Protein AF-A0A976P2F6-F1 (afdb_monomer)

Nearest PDB structures (foldseek):
  6c1r-assembly1_B  TM=1.557E-01  e=3.911E-01  Escherichia coli
  5n2s-assembly1_A  TM=1.633E-01  e=1.293E+00  Escherichia coli

Structure (mmCIF, N/CA/C/O backbone):
data_AF-A0A976P2F6-F1
#
_entry.id   AF-A0A976P2F6-F1
#
loop_
_atom_site.group_PDB
_atom_site.id
_atom_site.type_symbol
_atom_site.label_atom_id
_atom_site.label_alt_id
_atom_site.label_comp_id
_atom_site.label_asym_id
_atom_site.label_entity_id
_atom_site.label_seq_id
_atom_site.pdbx_PDB_ins_code
_atom_site.Cartn_x
_atom_site.Cartn_y
_atom_site.Cartn_z
_atom_site.occupancy
_atom_site.B_iso_or_equiv
_atom_site.auth_seq_id
_atom_site.auth_comp_id
_atom_site.auth_asym_id
_atom_site.auth_atom_id
_atom_site.pdbx_PDB_model_num
ATOM 1 N N . LEU A 1 1 ? 14.872 8.276 -21.678 1.00 39.19 1 LEU A N 1
ATOM 2 C CA . LEU A 1 1 ? 15.877 9.352 -21.477 1.00 39.19 1 LEU A CA 1
ATOM 3 C C . LEU A 1 1 ? 16.745 9.232 -20.203 1.00 39.19 1 LEU A C 1
ATOM 5 O O . LEU A 1 1 ? 17.952 9.362 -20.331 1.00 39.19 1 LEU A O 1
ATOM 9 N N . LEU A 1 2 ? 16.272 8.906 -18.992 1.00 28.28 2 LEU A N 1
ATOM 10 C CA . LEU A 1 2 ? 17.138 9.036 -17.790 1.00 28.28 2 LEU A CA 1
ATOM 11 C C . LEU A 1 2 ? 18.122 7.902 -17.445 1.00 28.28 2 LEU A C 1
ATOM 13 O O . LEU A 1 2 ? 19.095 8.140 -16.738 1.00 28.28 2 LEU A O 1
ATOM 17 N N . SER A 1 3 ? 17.998 6.703 -18.015 1.00 28.36 3 SER A N 1
ATOM 18 C CA . SER A 1 3 ? 19.118 5.738 -17.977 1.00 28.36 3 SER A CA 1
ATOM 19 C C . SER A 1 3 ? 20.253 6.134 -18.943 1.00 28.36 3 SER A C 1
ATOM 21 O O . SER A 1 3 ? 21.326 5.535 -18.915 1.00 28.36 3 SER A O 1
ATOM 23 N N . ALA A 1 4 ? 20.012 7.101 -19.841 1.00 32.19 4 ALA A N 1
ATOM 24 C CA . ALA A 1 4 ? 21.028 7.725 -20.691 1.00 32.19 4 ALA A CA 1
ATOM 25 C C . ALA A 1 4 ? 21.655 8.960 -20.015 1.00 32.19 4 ALA A C 1
ATOM 27 O O . ALA A 1 4 ? 22.854 9.160 -20.151 1.00 32.19 4 ALA A O 1
ATOM 28 N N . VAL A 1 5 ? 20.905 9.701 -19.191 1.00 32.09 5 VAL A N 1
ATOM 29 C CA . VAL A 1 5 ? 21.417 10.858 -18.426 1.00 32.09 5 VAL A CA 1
ATOM 30 C C . VAL A 1 5 ? 22.365 10.442 -17.289 1.00 32.09 5 VAL A C 1
ATOM 32 O O . VAL A 1 5 ? 23.429 11.036 -17.137 1.00 32.09 5 VAL A O 1
ATOM 35 N N . VAL A 1 6 ? 22.061 9.364 -16.552 1.00 32.91 6 VAL A N 1
ATOM 36 C CA . VAL A 1 6 ? 22.918 8.883 -15.441 1.00 32.91 6 VAL A CA 1
ATOM 37 C C . VAL A 1 6 ? 24.286 8.370 -15.922 1.00 32.91 6 VAL A C 1
ATOM 39 O O . VAL A 1 6 ? 25.275 8.480 -15.205 1.00 32.91 6 VAL A O 1
ATOM 42 N N . ALA A 1 7 ? 24.377 7.861 -17.156 1.00 30.44 7 ALA A N 1
ATOM 43 C CA . ALA A 1 7 ? 25.641 7.400 -17.738 1.00 30.44 7 ALA A CA 1
ATOM 44 C C . ALA A 1 7 ? 26.467 8.532 -18.387 1.00 30.44 7 ALA A C 1
ATOM 46 O O . ALA A 1 7 ? 27.678 8.390 -18.531 1.00 30.44 7 ALA A O 1
ATOM 47 N N . PHE A 1 8 ? 25.839 9.653 -18.767 1.00 28.70 8 PHE A N 1
ATOM 48 C CA . PHE A 1 8 ? 26.507 10.757 -19.470 1.00 28.70 8 PHE A CA 1
ATOM 49 C C . PHE A 1 8 ? 27.211 11.742 -18.516 1.00 28.70 8 PHE A C 1
ATOM 51 O O . PHE A 1 8 ? 28.207 12.355 -18.891 1.00 28.70 8 PHE A O 1
ATOM 58 N N . TYR A 1 9 ? 26.748 11.869 -17.266 1.00 29.44 9 TYR A N 1
ATOM 59 C CA . TYR A 1 9 ? 27.250 12.882 -16.323 1.00 29.44 9 TYR A CA 1
ATOM 60 C C . TYR A 1 9 ? 28.619 12.554 -15.686 1.00 29.44 9 TYR A C 1
ATOM 62 O O . TYR A 1 9 ? 29.275 13.445 -15.155 1.00 29.44 9 TYR A O 1
ATOM 70 N N . PHE A 1 10 ? 29.091 11.302 -15.766 1.00 31.34 10 PHE A N 1
ATOM 71 C CA . PHE A 1 10 ? 30.337 10.859 -15.112 1.00 31.34 10 PHE A CA 1
ATOM 72 C C . PHE A 1 10 ? 31.508 10.548 -16.064 1.00 31.34 10 PHE A C 1
ATOM 74 O O . PHE A 1 10 ? 32.590 10.217 -15.588 1.00 31.34 10 PHE A O 1
ATOM 81 N N . ALA A 1 11 ? 31.340 10.674 -17.386 1.00 26.27 11 ALA A N 1
ATOM 82 C CA . ALA A 1 11 ? 32.356 10.239 -18.358 1.00 26.27 11 ALA A CA 1
ATOM 83 C C . ALA A 1 11 ? 33.220 11.362 -18.976 1.00 26.27 11 ALA A C 1
ATOM 85 O O . ALA A 1 11 ? 34.242 11.059 -19.582 1.00 26.27 11 ALA A O 1
ATOM 86 N N . ASN A 1 12 ? 32.877 12.646 -18.816 1.00 26.17 12 ASN A N 1
ATOM 87 C CA . ASN A 1 12 ? 33.575 13.743 -19.506 1.00 26.17 12 ASN A CA 1
ATOM 88 C C . ASN A 1 12 ? 34.363 14.655 -18.552 1.00 26.17 12 ASN A C 1
ATOM 90 O O . ASN A 1 12 ? 33.968 15.782 -18.255 1.00 26.17 12 ASN A O 1
ATOM 94 N N . ARG A 1 13 ? 35.532 14.178 -18.114 1.00 30.88 13 ARG A N 1
ATOM 95 C CA . ARG A 1 13 ? 36.630 15.023 -17.611 1.00 30.88 13 ARG A CA 1
ATOM 96 C C . ARG A 1 13 ? 37.983 14.464 -18.073 1.00 30.88 13 ARG A C 1
ATOM 98 O O . ARG A 1 13 ? 38.699 13.850 -17.298 1.00 30.88 13 ARG A O 1
ATOM 105 N N . ALA A 1 14 ? 38.313 14.677 -19.345 1.00 24.58 14 ALA A N 1
ATOM 106 C CA . ALA A 1 14 ? 39.677 14.646 -19.893 1.00 24.58 14 ALA A CA 1
ATOM 107 C C . ALA A 1 14 ? 39.607 15.211 -21.324 1.00 24.58 14 ALA A C 1
ATOM 109 O O . ALA A 1 14 ? 38.990 14.622 -22.202 1.00 24.58 14 ALA A O 1
ATOM 110 N N . SER A 1 15 ? 39.931 16.495 -21.487 1.00 26.59 15 SER A N 1
ATOM 111 C CA . SER A 1 15 ? 41.204 17.000 -22.037 1.00 26.59 15 SER A CA 1
ATOM 112 C C . SER A 1 15 ? 41.139 17.228 -23.550 1.00 26.59 15 SER A C 1
ATOM 114 O O . SER A 1 15 ? 41.084 16.294 -24.341 1.00 26.59 15 SER A O 1
ATOM 116 N N . ALA A 1 16 ? 41.159 18.507 -23.923 1.00 28.52 16 ALA A N 1
ATOM 117 C CA . ALA A 1 16 ? 41.332 18.990 -25.286 1.00 28.52 16 ALA A CA 1
ATOM 118 C C . ALA A 1 16 ? 42.816 19.274 -25.560 1.00 28.52 16 ALA A C 1
ATOM 120 O O . ALA A 1 16 ? 43.475 19.799 -24.665 1.00 28.52 16 ALA A O 1
ATOM 121 N N . GLN A 1 17 ? 43.291 19.003 -26.786 1.00 26.16 17 GLN A N 1
ATOM 122 C CA . GLN A 1 17 ? 44.066 19.926 -27.649 1.00 26.16 17 GLN A CA 1
ATOM 123 C C . GLN A 1 17 ? 44.712 19.209 -28.859 1.00 26.16 17 GLN A C 1
ATOM 125 O O . GLN A 1 17 ? 45.379 18.198 -28.684 1.00 26.16 17 GLN A O 1
ATOM 130 N N . GLY A 1 18 ? 44.605 19.823 -30.053 1.00 26.69 18 GLY A N 1
ATOM 131 C CA . GLY A 1 18 ? 45.778 20.060 -30.923 1.00 26.69 18 GLY A CA 1
ATOM 132 C C . GLY A 1 18 ? 45.968 19.293 -32.252 1.00 26.69 18 GLY A C 1
ATOM 133 O O . GLY A 1 18 ? 46.695 18.314 -32.280 1.00 26.69 18 GLY A O 1
ATOM 134 N N . ALA A 1 19 ? 45.373 19.830 -33.330 1.00 27.62 19 ALA A N 1
ATOM 135 C CA . ALA A 1 19 ? 45.788 20.018 -34.748 1.00 27.62 19 ALA A CA 1
ATOM 136 C C . ALA A 1 19 ? 46.785 19.110 -35.554 1.00 27.62 19 ALA A C 1
ATOM 138 O O . ALA A 1 19 ? 47.954 18.984 -35.214 1.00 27.62 19 ALA A O 1
ATOM 139 N N . GLU A 1 20 ? 46.274 18.669 -36.728 1.00 30.48 20 GLU A N 1
ATOM 140 C CA . GLU A 1 20 ? 46.752 18.690 -38.151 1.00 30.48 20 GLU A CA 1
ATOM 141 C C . GLU A 1 20 ? 48.121 18.131 -38.644 1.00 30.48 20 GLU A C 1
ATOM 143 O O . GLU A 1 20 ? 49.168 18.689 -38.332 1.00 30.48 20 GLU A O 1
ATOM 148 N N . ALA A 1 21 ? 48.089 17.149 -39.585 1.00 27.88 21 ALA A N 1
ATOM 149 C CA . ALA A 1 21 ? 48.583 17.251 -40.993 1.00 27.88 21 ALA A CA 1
ATOM 150 C C . ALA A 1 21 ? 48.648 15.894 -41.777 1.00 27.88 21 ALA A C 1
ATOM 152 O O . ALA A 1 21 ? 49.414 15.008 -41.408 1.00 27.88 21 ALA A O 1
ATOM 153 N N . SER A 1 22 ? 47.916 15.772 -42.910 1.00 28.38 22 SER A N 1
ATOM 154 C CA . SER A 1 22 ? 48.287 15.145 -44.224 1.00 28.38 22 SER A CA 1
ATOM 155 C C . SER A 1 22 ? 47.078 14.572 -45.025 1.00 28.38 22 SER A C 1
ATOM 157 O O . SER A 1 22 ? 46.687 13.414 -44.945 1.00 28.38 22 SER A O 1
ATOM 159 N N . VAL A 1 23 ? 46.480 15.410 -45.880 1.00 36.81 23 VAL A N 1
ATOM 160 C CA . VAL A 1 23 ? 45.034 15.419 -46.225 1.00 36.81 23 VAL A CA 1
ATOM 161 C C . VAL A 1 23 ? 44.586 14.553 -47.433 1.00 36.81 23 VAL A C 1
ATOM 163 O O . VAL A 1 23 ? 43.502 14.762 -47.964 1.00 36.81 23 VAL A O 1
ATOM 166 N N . ALA A 1 24 ? 45.338 13.549 -47.901 1.00 32.88 24 ALA A N 1
ATOM 167 C CA . ALA A 1 24 ? 44.873 12.768 -49.075 1.00 32.88 24 ALA A CA 1
ATOM 168 C C . ALA A 1 24 ? 44.954 11.238 -48.962 1.00 32.88 24 ALA A C 1
ATOM 170 O O . ALA A 1 24 ? 44.048 10.556 -49.437 1.00 32.88 24 ALA A O 1
ATOM 171 N N . LEU A 1 25 ? 45.975 10.685 -48.302 1.00 31.55 25 LEU A N 1
ATOM 172 C CA . LEU A 1 25 ? 46.036 9.249 -47.976 1.00 31.55 25 LEU A CA 1
ATOM 173 C C . LEU A 1 25 ? 45.373 8.944 -46.624 1.00 31.55 25 LEU A C 1
ATOM 175 O O . LEU A 1 25 ? 44.704 7.921 -46.496 1.00 31.55 25 LEU A O 1
ATOM 179 N N . GLN A 1 26 ? 45.422 9.890 -45.677 1.00 32.03 26 GLN A N 1
ATOM 180 C CA . GLN A 1 26 ? 44.705 9.787 -44.405 1.00 32.03 26 GLN A CA 1
ATOM 181 C C . GLN A 1 26 ? 43.189 9.832 -44.577 1.00 32.03 26 GLN A C 1
ATOM 183 O O . GLN A 1 26 ? 42.496 9.291 -43.744 1.00 32.03 26 GLN A O 1
ATOM 188 N N . THR A 1 27 ? 42.617 10.411 -45.633 1.00 30.45 27 THR A N 1
ATOM 189 C CA . THR A 1 27 ? 41.154 10.585 -45.715 1.00 30.45 27 THR A CA 1
ATOM 190 C C . THR A 1 27 ? 40.402 9.263 -45.892 1.00 30.45 27 THR A C 1
ATOM 192 O O . THR A 1 27 ? 39.266 9.163 -45.454 1.00 30.45 27 THR A O 1
ATOM 195 N N . LYS A 1 28 ? 41.018 8.226 -46.483 1.00 34.59 28 LYS A N 1
ATOM 196 C CA . LYS A 1 28 ? 40.401 6.890 -46.588 1.00 34.59 28 LYS A CA 1
ATOM 197 C C . LYS A 1 28 ? 40.602 6.056 -45.325 1.00 34.59 28 LYS A C 1
ATOM 199 O O . LYS A 1 28 ? 39.633 5.476 -44.858 1.00 34.59 28 LYS A O 1
ATOM 204 N N . GLU A 1 29 ? 41.810 6.042 -44.762 1.00 30.81 29 GLU A N 1
ATOM 205 C CA . GLU A 1 29 ? 42.104 5.338 -43.503 1.00 30.81 29 GLU A CA 1
ATOM 206 C C . GLU A 1 29 ? 41.416 6.009 -42.312 1.00 30.81 29 GLU A C 1
ATOM 208 O O . GLU A 1 29 ? 40.793 5.326 -41.527 1.00 30.81 29 GLU A O 1
ATOM 213 N N . MET A 1 30 ? 41.367 7.339 -42.247 1.00 29.66 30 MET A N 1
ATOM 214 C CA . MET A 1 30 ? 40.634 8.107 -41.234 1.00 29.66 30 MET A CA 1
ATOM 215 C C . MET A 1 30 ? 39.121 8.006 -41.416 1.00 29.66 30 MET A C 1
ATOM 217 O O . MET A 1 30 ? 38.416 8.016 -40.421 1.00 29.66 30 MET A O 1
ATOM 221 N N . GLN A 1 31 ? 38.589 7.888 -42.640 1.00 31.98 31 GLN A N 1
ATOM 222 C CA . GLN A 1 31 ? 37.165 7.587 -42.834 1.00 31.98 31 GLN A CA 1
ATOM 223 C C . GLN A 1 31 ? 36.862 6.149 -42.411 1.00 31.98 31 GLN A C 1
ATOM 225 O O . GLN A 1 31 ? 35.846 5.915 -41.779 1.00 31.98 31 GLN A O 1
ATOM 230 N N . GLN A 1 32 ? 37.756 5.200 -42.690 1.00 36.09 32 GLN A N 1
ATOM 231 C CA . GLN A 1 32 ? 37.615 3.805 -42.287 1.00 36.09 32 GLN A CA 1
ATOM 232 C C . GLN A 1 32 ? 37.808 3.622 -40.774 1.00 36.09 32 GLN A C 1
ATOM 234 O O . GLN A 1 32 ? 37.073 2.844 -40.183 1.00 36.09 32 GLN A O 1
ATOM 239 N N . ASP A 1 33 ? 38.690 4.387 -40.133 1.00 33.00 33 ASP A N 1
ATOM 240 C CA . ASP A 1 33 ? 38.915 4.448 -38.686 1.00 33.00 33 ASP A CA 1
ATOM 241 C C . ASP A 1 33 ? 37.821 5.252 -37.983 1.00 33.00 33 ASP A C 1
ATOM 243 O O . ASP A 1 33 ? 37.432 4.898 -36.881 1.00 33.00 33 ASP A O 1
ATOM 247 N N . LEU A 1 34 ? 37.258 6.292 -38.611 1.00 32.16 34 LEU A N 1
ATOM 248 C CA . LEU A 1 34 ? 36.060 6.982 -38.125 1.00 32.16 34 LEU A CA 1
ATOM 249 C C . LEU A 1 34 ? 34.827 6.105 -38.279 1.00 32.16 34 LEU A C 1
ATOM 251 O O . LEU A 1 34 ? 33.993 6.117 -37.389 1.00 32.16 34 LEU A O 1
ATOM 255 N N . ASP A 1 35 ? 34.691 5.352 -39.366 1.00 40.66 35 ASP A N 1
ATOM 256 C CA . ASP A 1 35 ? 33.586 4.421 -39.586 1.00 40.66 35 ASP A CA 1
ATOM 257 C C . ASP A 1 35 ? 33.745 3.178 -38.704 1.00 40.66 35 ASP A C 1
ATOM 259 O O . ASP A 1 35 ? 32.742 2.636 -38.256 1.00 40.66 35 ASP A O 1
ATOM 263 N N . THR A 1 36 ? 34.977 2.757 -38.398 1.00 42.78 36 THR A N 1
ATOM 264 C CA . THR A 1 36 ? 35.278 1.689 -37.430 1.00 42.78 36 THR A CA 1
ATOM 265 C C . THR A 1 36 ? 35.073 2.190 -36.005 1.00 42.78 36 THR A C 1
ATOM 267 O O . THR A 1 36 ? 34.342 1.555 -35.272 1.00 42.78 36 THR A O 1
ATOM 270 N N . ALA A 1 37 ? 35.548 3.378 -35.630 1.00 32.66 37 ALA A N 1
ATOM 271 C CA . ALA A 1 37 ? 35.280 3.982 -34.322 1.00 32.66 37 ALA A CA 1
ATOM 272 C C . ALA A 1 37 ? 33.801 4.360 -34.140 1.00 32.66 37 ALA A C 1
ATOM 274 O O . ALA A 1 37 ? 33.277 4.287 -33.030 1.00 32.66 37 ALA A O 1
ATOM 275 N N . ARG A 1 38 ? 33.099 4.751 -35.214 1.00 49.66 38 ARG A N 1
ATOM 276 C CA . ARG A 1 38 ? 31.638 4.923 -35.222 1.00 49.66 38 ARG A CA 1
ATOM 277 C C . ARG A 1 38 ? 30.944 3.582 -35.083 1.00 49.66 38 ARG A C 1
ATOM 279 O O . ARG A 1 38 ? 30.048 3.508 -34.264 1.00 49.66 38 ARG A O 1
ATOM 286 N N . LYS A 1 39 ? 31.377 2.533 -35.789 1.00 52.78 39 LYS A N 1
ATOM 287 C CA . LYS A 1 39 ? 30.854 1.169 -35.611 1.00 52.78 39 LYS A CA 1
ATOM 288 C C . LYS A 1 39 ? 31.111 0.638 -34.210 1.00 52.78 39 LYS A C 1
ATOM 290 O O . LYS A 1 39 ? 30.175 0.146 -33.613 1.00 52.78 39 LYS A O 1
ATOM 295 N N . ASP A 1 40 ? 32.298 0.816 -33.647 1.00 55.19 40 ASP A N 1
ATOM 296 C CA . ASP A 1 40 ? 32.651 0.390 -32.291 1.00 55.19 40 ASP A CA 1
ATOM 297 C C . ASP A 1 40 ? 31.850 1.175 -31.245 1.00 55.19 40 ASP A C 1
ATOM 299 O O . ASP A 1 40 ? 31.389 0.622 -30.245 1.00 55.19 40 ASP A O 1
ATOM 303 N N . LYS A 1 41 ? 31.623 2.473 -31.485 1.00 58.31 41 LYS A N 1
ATOM 304 C CA . LYS A 1 41 ? 30.763 3.313 -30.647 1.00 58.31 41 LYS A CA 1
ATOM 305 C C . LYS A 1 41 ? 29.289 2.937 -30.783 1.00 58.31 41 LYS A C 1
ATOM 307 O O . LYS A 1 41 ? 28.614 2.840 -29.766 1.00 58.31 41 LYS A O 1
ATOM 312 N N . ASP A 1 42 ? 28.795 2.702 -31.993 1.00 58.09 42 ASP A N 1
ATOM 313 C CA . ASP A 1 42 ? 27.416 2.297 -32.259 1.00 58.09 42 ASP A CA 1
ATOM 314 C C . ASP A 1 42 ? 27.158 0.871 -31.762 1.00 58.09 42 ASP A C 1
ATOM 316 O O . ASP A 1 42 ? 26.108 0.625 -31.185 1.00 58.09 42 ASP A O 1
ATOM 320 N N . GLU A 1 43 ? 28.110 -0.055 -31.874 1.00 60.16 43 GLU A N 1
ATOM 321 C CA . GLU A 1 43 ? 28.059 -1.387 -31.264 1.00 60.16 43 GLU A CA 1
ATOM 322 C C . GLU A 1 43 ? 28.077 -1.281 -29.735 1.00 60.16 43 GLU A C 1
ATOM 324 O O . GLU A 1 43 ? 27.243 -1.902 -29.075 1.00 60.16 43 GLU A O 1
ATOM 329 N N . SER A 1 44 ? 28.937 -0.431 -29.159 1.00 66.94 44 SER A N 1
ATOM 330 C CA . SER A 1 44 ? 28.960 -0.156 -27.715 1.00 66.94 44 SER A CA 1
ATOM 331 C C . SER A 1 44 ? 27.645 0.457 -27.219 1.00 66.94 44 SER A C 1
ATOM 333 O O . SER A 1 44 ? 27.115 0.056 -26.179 1.00 66.94 44 SER A O 1
ATOM 335 N N . ASP A 1 45 ? 27.083 1.417 -27.949 1.00 66.06 45 ASP A N 1
ATOM 336 C CA . ASP A 1 45 ? 25.844 2.100 -27.585 1.00 66.06 45 ASP A CA 1
ATOM 337 C C . ASP A 1 45 ? 24.617 1.201 -27.807 1.00 66.06 45 ASP A C 1
ATOM 339 O O . ASP A 1 45 ? 23.720 1.181 -26.960 1.00 66.06 45 ASP A O 1
ATOM 343 N N . THR A 1 46 ? 24.622 0.364 -28.847 1.00 66.56 46 THR A N 1
ATOM 344 C CA . THR A 1 46 ? 23.595 -0.662 -29.091 1.00 66.56 46 THR A CA 1
ATOM 345 C C . THR A 1 46 ? 23.629 -1.739 -28.011 1.00 66.56 46 THR A C 1
ATOM 347 O O . THR A 1 46 ? 22.586 -2.067 -27.453 1.00 66.56 46 THR A O 1
ATOM 350 N N . GLN A 1 47 ? 24.805 -2.239 -27.618 1.00 67.56 47 GLN A N 1
ATOM 351 C CA . GLN A 1 47 ? 24.940 -3.201 -26.515 1.00 67.56 47 GLN A CA 1
ATOM 352 C C . GLN A 1 47 ? 24.460 -2.617 -25.179 1.00 67.56 47 GLN A C 1
ATOM 354 O O . GLN A 1 47 ? 23.789 -3.301 -24.399 1.00 67.56 47 GLN A O 1
ATOM 359 N N . LYS A 1 48 ? 24.727 -1.330 -24.911 1.00 65.50 48 LYS A N 1
ATOM 360 C CA . LYS A 1 48 ? 24.151 -0.634 -23.746 1.00 65.50 48 LYS A CA 1
ATOM 361 C C . LYS A 1 48 ? 22.627 -0.569 -23.829 1.00 65.50 48 LYS A C 1
ATOM 363 O O . LYS A 1 48 ? 21.970 -0.712 -22.796 1.00 65.50 48 LYS A O 1
ATOM 368 N N . LEU A 1 49 ? 22.059 -0.330 -25.012 1.00 61.81 49 LEU A N 1
ATOM 369 C CA . LEU A 1 49 ? 20.610 -0.241 -25.211 1.00 61.81 49 LEU A CA 1
ATOM 370 C C . LEU A 1 49 ? 19.934 -1.614 -25.068 1.00 61.81 49 LEU A C 1
ATOM 372 O O . LEU A 1 49 ? 18.951 -1.720 -24.338 1.00 61.81 49 LEU A O 1
ATOM 376 N N . ILE A 1 50 ? 20.538 -2.671 -25.617 1.00 66.00 50 ILE A N 1
ATOM 377 C CA . ILE A 1 50 ? 20.151 -4.078 -25.418 1.00 66.00 50 ILE A CA 1
ATOM 378 C C . ILE A 1 50 ? 20.183 -4.440 -23.930 1.00 66.00 50 ILE A C 1
ATOM 380 O O . ILE A 1 50 ? 19.201 -4.947 -23.393 1.00 66.00 50 ILE A O 1
ATOM 384 N N . SER A 1 51 ? 21.267 -4.115 -23.217 1.00 63.66 51 SER A N 1
ATOM 385 C CA . SER A 1 51 ? 21.368 -4.371 -21.773 1.00 63.66 51 SER A CA 1
ATOM 386 C C . SER A 1 51 ? 20.268 -3.651 -20.980 1.00 63.66 51 SER A C 1
ATOM 388 O O . SER A 1 51 ? 19.676 -4.223 -20.061 1.00 63.66 51 SER A O 1
ATOM 390 N N . LYS A 1 52 ? 19.951 -2.402 -21.345 1.00 60.25 52 LYS A N 1
ATOM 391 C CA . LYS A 1 52 ? 18.881 -1.611 -20.716 1.00 60.25 52 LYS A CA 1
ATOM 392 C C . LYS A 1 52 ? 17.496 -2.192 -20.990 1.00 60.25 52 LYS A C 1
ATOM 394 O O . LYS A 1 52 ? 16.714 -2.316 -20.052 1.00 60.25 52 LYS A O 1
ATOM 399 N N . LEU A 1 53 ? 17.205 -2.549 -22.238 1.00 61.50 53 LEU A N 1
ATOM 400 C CA . LEU A 1 53 ? 15.934 -3.149 -22.641 1.00 61.50 53 LEU A CA 1
ATOM 401 C C . LEU A 1 53 ? 15.743 -4.540 -22.045 1.00 61.50 53 LEU A C 1
ATOM 403 O O . LEU A 1 53 ? 14.647 -4.859 -21.606 1.00 61.50 53 LEU A O 1
ATOM 407 N N . SER A 1 54 ? 16.808 -5.332 -21.939 1.00 63.69 54 SER A N 1
ATOM 408 C CA . SER A 1 54 ? 16.779 -6.631 -21.266 1.00 63.69 54 SER A CA 1
ATOM 409 C C . SER A 1 54 ? 16.409 -6.484 -19.786 1.00 63.69 54 SER A C 1
ATOM 411 O O . SER A 1 54 ? 15.455 -7.108 -19.320 1.00 63.69 54 SER A O 1
ATOM 413 N N . LYS A 1 55 ? 17.059 -5.560 -19.060 1.00 63.25 55 LYS A N 1
ATOM 414 C CA . LYS A 1 55 ? 16.689 -5.237 -17.668 1.00 63.25 55 LYS A CA 1
ATOM 415 C C . LYS A 1 55 ? 15.251 -4.722 -17.559 1.00 63.25 55 LYS A C 1
ATOM 417 O O . LYS A 1 55 ? 14.508 -5.155 -16.686 1.00 63.25 55 LYS A O 1
ATOM 422 N N . ALA A 1 56 ? 14.834 -3.831 -18.457 1.00 57.19 56 ALA A N 1
ATOM 423 C CA . ALA A 1 56 ? 13.468 -3.311 -18.488 1.00 57.19 56 ALA A CA 1
ATOM 424 C C . ALA A 1 56 ? 12.425 -4.407 -18.781 1.00 57.19 56 ALA A C 1
ATOM 426 O O . ALA A 1 56 ? 11.373 -4.444 -18.150 1.00 57.19 56 ALA A O 1
ATOM 427 N N . SER A 1 57 ? 12.737 -5.349 -19.673 1.00 61.84 57 SER A N 1
ATOM 428 C CA . SER A 1 57 ? 11.901 -6.514 -19.969 1.00 61.84 57 SER A CA 1
ATOM 429 C C . SER A 1 57 ? 11.769 -7.444 -18.766 1.00 61.84 57 SER A C 1
ATOM 431 O O . SER A 1 57 ? 10.697 -8.015 -18.563 1.00 61.84 57 SER A O 1
ATOM 433 N N . GLN A 1 58 ? 12.826 -7.605 -17.965 1.00 62.25 58 GLN A N 1
ATOM 434 C CA . GLN A 1 58 ? 12.782 -8.379 -16.720 1.00 62.25 58 GLN A CA 1
ATOM 435 C C . GLN A 1 58 ? 11.873 -7.702 -15.688 1.00 62.25 58 GLN A C 1
ATOM 437 O O . GLN A 1 58 ? 10.972 -8.351 -15.163 1.00 62.25 58 GLN A O 1
ATOM 442 N N . VAL A 1 59 ? 12.033 -6.388 -15.483 1.00 58.94 59 VAL A N 1
ATOM 443 C CA . VAL A 1 59 ? 11.155 -5.553 -14.637 1.00 58.94 59 VAL A CA 1
ATOM 444 C C . VAL A 1 59 ? 9.687 -5.679 -15.062 1.00 58.94 59 VAL A C 1
ATOM 446 O O . VAL A 1 59 ? 8.806 -5.868 -14.225 1.00 58.94 59 VAL A O 1
ATOM 449 N N . LEU A 1 60 ? 9.419 -5.607 -16.367 1.00 62.12 60 LEU A N 1
ATOM 450 C CA . LEU A 1 60 ? 8.083 -5.768 -16.937 1.00 62.12 60 LEU A CA 1
ATOM 451 C C . LEU A 1 60 ? 7.497 -7.153 -16.700 1.00 62.12 60 LEU A C 1
ATOM 453 O O . LEU A 1 60 ? 6.340 -7.273 -16.305 1.00 62.12 60 LEU A O 1
ATOM 457 N N . SER A 1 61 ? 8.280 -8.194 -16.977 1.00 63.47 61 SER A N 1
ATOM 458 C CA . SER A 1 61 ? 7.840 -9.584 -16.841 1.00 63.47 61 SER A CA 1
ATOM 459 C C . SER A 1 61 ? 7.511 -9.902 -15.387 1.00 63.47 61 SER A C 1
ATOM 461 O O . SER A 1 61 ? 6.501 -10.546 -15.112 1.00 63.47 61 SER A O 1
ATOM 463 N N . ALA A 1 62 ? 8.329 -9.387 -14.467 1.00 60.88 62 ALA A N 1
ATOM 464 C CA . ALA A 1 62 ? 8.075 -9.389 -13.037 1.00 60.88 62 ALA A CA 1
ATOM 465 C C . ALA A 1 62 ? 6.747 -8.692 -12.705 1.00 60.88 62 ALA A C 1
ATOM 467 O O . ALA A 1 62 ? 5.838 -9.336 -12.192 1.00 60.88 62 ALA A O 1
ATOM 468 N N . GLY A 1 63 ? 6.594 -7.410 -13.056 1.00 56.88 63 GLY A N 1
ATOM 469 C CA . GLY A 1 63 ? 5.404 -6.621 -12.715 1.00 56.88 63 GLY A CA 1
ATOM 470 C C . GLY A 1 63 ? 4.102 -7.168 -13.313 1.00 56.88 63 GLY A C 1
ATOM 471 O O . GLY A 1 63 ? 3.085 -7.225 -12.629 1.00 56.88 63 GLY A O 1
ATOM 472 N N . THR A 1 64 ? 4.134 -7.646 -14.560 1.00 60.97 64 THR A N 1
ATOM 473 C CA . THR A 1 64 ? 2.936 -8.094 -15.295 1.00 60.97 64 THR A CA 1
ATOM 474 C C . THR A 1 64 ? 2.293 -9.337 -14.685 1.00 60.97 64 THR A C 1
ATOM 476 O O . THR A 1 64 ? 1.072 -9.475 -14.716 1.00 60.97 64 THR A O 1
ATOM 479 N N . ARG A 1 65 ? 3.081 -10.225 -14.064 1.00 64.12 65 ARG A N 1
ATOM 480 C CA . ARG A 1 65 ? 2.560 -11.423 -13.378 1.00 64.12 65 ARG A CA 1
ATOM 481 C C . ARG A 1 65 ? 1.637 -11.091 -12.205 1.00 64.12 65 ARG A C 1
ATOM 483 O O . ARG A 1 65 ? 0.804 -11.918 -11.846 1.00 64.12 65 ARG A O 1
ATOM 490 N N . PHE A 1 66 ? 1.782 -9.902 -11.629 1.00 60.97 66 PHE A N 1
ATOM 491 C CA . PHE A 1 66 ? 1.027 -9.459 -10.457 1.00 60.97 66 PHE A CA 1
ATOM 492 C C . PHE A 1 66 ? -0.119 -8.509 -10.807 1.00 60.97 66 PHE A C 1
ATOM 494 O O . PHE A 1 66 ? -0.851 -8.081 -9.919 1.00 60.97 66 PHE A O 1
ATOM 501 N N . LEU A 1 67 ? -0.312 -8.206 -12.094 1.00 63.81 67 LEU A N 1
ATOM 502 C CA . LEU A 1 67 ? -1.412 -7.366 -12.546 1.00 63.81 67 LEU A CA 1
ATOM 503 C C . LEU A 1 67 ? -2.724 -8.158 -12.691 1.00 63.81 67 LEU A C 1
ATOM 505 O O . LEU A 1 67 ? -2.711 -9.355 -13.024 1.00 63.81 67 LEU A O 1
ATOM 509 N N . PRO A 1 68 ? -3.878 -7.484 -12.513 1.00 63.06 68 PRO A N 1
ATOM 510 C CA . PRO A 1 68 ? -5.180 -8.005 -12.913 1.00 63.06 68 PRO A CA 1
ATOM 511 C C . PRO A 1 68 ? -5.173 -8.534 -14.351 1.00 63.06 68 PRO A C 1
ATOM 513 O O . PRO A 1 68 ? -4.528 -7.966 -15.231 1.00 63.06 68 PRO A O 1
ATOM 516 N N . GLU A 1 69 ? -5.926 -9.607 -14.598 1.00 69.88 69 GLU A N 1
ATOM 517 C CA . GLU A 1 69 ? -5.929 -10.334 -15.877 1.00 69.88 69 GLU A CA 1
ATOM 518 C C . GLU A 1 69 ? -6.200 -9.427 -17.085 1.00 69.88 69 GLU A C 1
ATOM 520 O O . GLU A 1 69 ? -5.476 -9.505 -18.076 1.00 69.88 69 GLU A O 1
ATOM 525 N N . LYS A 1 70 ? -7.117 -8.459 -16.933 1.00 70.88 70 LYS A N 1
ATOM 526 C CA . LYS A 1 70 ? -7.444 -7.424 -17.933 1.00 70.88 70 LYS A CA 1
ATOM 527 C C . LYS A 1 70 ? -6.248 -6.612 -18.451 1.00 70.88 70 LYS A C 1
ATOM 529 O O . LYS A 1 70 ? -6.351 -5.976 -19.492 1.00 70.88 70 LYS A O 1
ATOM 534 N N . TYR A 1 71 ? -5.131 -6.591 -17.725 1.00 68.31 71 TYR A N 1
ATOM 535 C CA . TYR A 1 71 ? -3.926 -5.862 -18.112 1.00 68.31 71 TYR A CA 1
ATOM 536 C C . TYR A 1 71 ? -2.773 -6.775 -18.537 1.00 68.31 71 TYR A C 1
ATOM 538 O O . TYR A 1 71 ? -1.831 -6.302 -19.175 1.00 68.31 71 TYR A O 1
ATOM 546 N N . ARG A 1 72 ? -2.828 -8.074 -18.216 1.00 70.62 72 ARG A N 1
ATOM 547 C CA . ARG A 1 72 ? -1.745 -9.012 -18.545 1.00 70.62 72 ARG A CA 1
ATOM 548 C C . ARG A 1 72 ? -1.571 -9.191 -20.045 1.00 70.62 72 ARG A C 1
ATOM 550 O O . ARG A 1 72 ? -0.440 -9.335 -20.487 1.00 70.62 72 ARG A O 1
ATOM 557 N N . GLU A 1 73 ? -2.658 -9.142 -20.809 1.00 76.06 73 GLU A N 1
ATOM 558 C CA . GLU A 1 73 ? -2.623 -9.250 -22.271 1.00 76.06 73 GLU A CA 1
ATOM 559 C C . GLU A 1 73 ? -1.886 -8.054 -22.897 1.00 76.06 73 GLU A C 1
ATOM 561 O O . GLU A 1 73 ? -0.864 -8.241 -23.556 1.00 76.06 73 GLU A O 1
ATOM 566 N N . LYS A 1 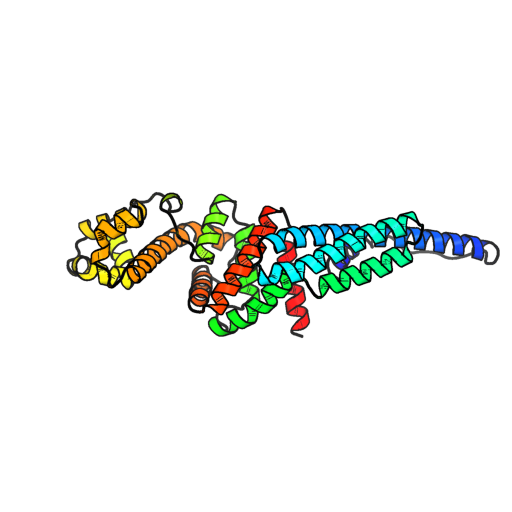74 ? -2.301 -6.819 -22.562 1.00 70.94 74 LYS A N 1
ATOM 567 C CA . LYS A 1 74 ? -1.661 -5.577 -23.040 1.00 70.94 74 LYS A CA 1
ATOM 568 C C . LYS A 1 74 ? -0.148 -5.578 -22.787 1.00 70.94 74 LYS A C 1
ATOM 570 O O . LYS A 1 74 ? 0.629 -5.268 -23.688 1.00 70.94 74 LYS A O 1
ATOM 575 N N . TYR A 1 75 ? 0.283 -5.894 -21.564 1.00 70.69 75 TYR A N 1
ATOM 576 C CA . TYR A 1 75 ? 1.709 -5.867 -21.216 1.00 70.69 75 TYR A CA 1
ATOM 577 C C . TYR A 1 75 ? 2.463 -7.125 -21.663 1.00 70.69 75 TYR A C 1
ATOM 579 O O . TYR A 1 75 ? 3.661 -7.042 -21.928 1.00 70.69 75 TYR A O 1
ATOM 587 N N . GLY A 1 76 ? 1.775 -8.258 -21.821 1.00 73.06 76 GLY A N 1
ATOM 588 C CA . GLY A 1 76 ? 2.321 -9.479 -22.410 1.00 73.06 76 GLY A CA 1
ATOM 589 C C . GLY A 1 76 ? 2.784 -9.261 -23.848 1.00 73.06 76 GLY A C 1
ATOM 590 O O . GLY A 1 76 ? 3.910 -9.622 -24.187 1.00 73.06 76 GLY A O 1
ATOM 591 N N . ASP A 1 77 ? 1.986 -8.569 -24.661 1.00 79.88 77 ASP A N 1
ATOM 592 C CA . ASP A 1 77 ? 2.366 -8.216 -26.034 1.00 79.88 77 ASP A CA 1
ATOM 593 C C . ASP A 1 77 ? 3.607 -7.320 -26.086 1.00 79.88 77 ASP A C 1
ATOM 595 O O . ASP A 1 77 ? 4.481 -7.495 -26.938 1.00 79.88 77 ASP A O 1
ATOM 599 N N . ILE A 1 78 ? 3.726 -6.379 -25.148 1.00 71.31 78 ILE A N 1
ATOM 600 C CA . ILE A 1 78 ? 4.888 -5.486 -25.049 1.00 71.31 78 ILE A CA 1
ATOM 601 C C . ILE A 1 78 ? 6.132 -6.271 -24.629 1.00 71.31 78 ILE A C 1
ATOM 603 O O . ILE A 1 78 ? 7.189 -6.102 -25.234 1.00 71.31 78 ILE A O 1
ATOM 607 N N . ILE A 1 79 ? 6.015 -7.169 -23.647 1.00 72.50 79 ILE A N 1
ATOM 608 C CA . ILE A 1 79 ? 7.111 -8.060 -23.240 1.00 72.50 79 ILE A CA 1
ATOM 609 C C . ILE A 1 79 ? 7.572 -8.912 -24.426 1.00 72.50 79 ILE A C 1
ATOM 611 O O . ILE A 1 79 ? 8.771 -8.978 -24.697 1.00 72.50 79 ILE A O 1
ATOM 615 N N . ASN A 1 80 ? 6.636 -9.503 -25.171 1.00 82.75 80 ASN A N 1
ATOM 616 C CA . ASN A 1 80 ? 6.942 -10.324 -26.341 1.00 82.75 80 ASN A CA 1
ATOM 617 C C . ASN A 1 80 ? 7.645 -9.513 -27.438 1.00 82.75 80 ASN A C 1
ATOM 619 O O . ASN A 1 80 ? 8.628 -9.984 -28.018 1.00 82.75 80 ASN A O 1
ATOM 623 N N . LYS A 1 81 ? 7.197 -8.276 -27.698 1.00 79.81 81 LYS A N 1
ATOM 624 C CA . LYS A 1 81 ? 7.859 -7.355 -28.636 1.00 79.81 81 LYS A CA 1
ATOM 625 C C . LYS A 1 81 ? 9.278 -7.014 -28.195 1.00 79.81 81 LYS A C 1
ATOM 627 O O . LYS A 1 81 ? 10.184 -7.051 -29.023 1.00 79.81 81 LYS A O 1
ATOM 632 N N . VAL A 1 82 ? 9.494 -6.740 -26.907 1.00 73.19 82 VAL A N 1
ATOM 633 C CA . VAL A 1 82 ? 10.833 -6.445 -26.375 1.00 73.19 82 VAL A CA 1
ATOM 634 C C . VAL A 1 82 ? 11.748 -7.665 -26.488 1.00 73.19 82 VAL A C 1
ATOM 636 O O . VAL A 1 82 ? 12.865 -7.534 -26.979 1.00 73.19 82 VAL A O 1
ATOM 639 N N . GLN A 1 83 ? 11.282 -8.860 -26.120 1.00 80.06 83 GLN A N 1
ATOM 640 C CA . GLN A 1 83 ? 12.067 -10.097 -26.230 1.00 80.06 83 GLN A CA 1
ATOM 641 C C . GLN A 1 83 ? 12.417 -10.446 -27.684 1.00 80.06 83 GLN A C 1
ATOM 643 O O . GLN A 1 83 ? 13.568 -10.764 -27.989 1.00 80.06 83 GLN A O 1
ATOM 648 N N . THR A 1 84 ? 11.446 -10.332 -28.594 1.00 86.81 84 THR A N 1
ATOM 649 C CA . THR A 1 84 ? 11.653 -10.561 -30.034 1.00 86.81 84 THR A CA 1
ATOM 650 C C . THR A 1 84 ? 12.616 -9.532 -30.618 1.00 86.81 84 THR A C 1
ATOM 652 O O . THR A 1 84 ? 13.525 -9.884 -31.374 1.00 86.81 84 THR A O 1
ATOM 655 N N . GLY A 1 85 ? 12.454 -8.266 -30.229 1.00 83.19 85 GLY A N 1
ATOM 656 C CA . GLY A 1 85 ? 13.352 -7.181 -30.593 1.00 83.19 85 GLY A CA 1
ATOM 657 C C . GLY A 1 85 ? 14.784 -7.471 -30.157 1.00 83.19 85 GLY A C 1
ATOM 658 O O . GLY A 1 85 ? 15.680 -7.434 -30.994 1.00 83.19 85 GLY A O 1
ATOM 659 N N . LEU A 1 86 ? 14.996 -7.815 -28.883 1.00 78.56 86 LEU A N 1
ATOM 660 C CA . LEU A 1 86 ? 16.316 -8.137 -28.328 1.00 78.56 86 LEU A CA 1
ATOM 661 C C . LEU A 1 86 ? 16.997 -9.271 -29.110 1.00 78.56 86 LEU A C 1
ATOM 663 O O . LEU A 1 86 ? 18.132 -9.115 -29.553 1.00 78.56 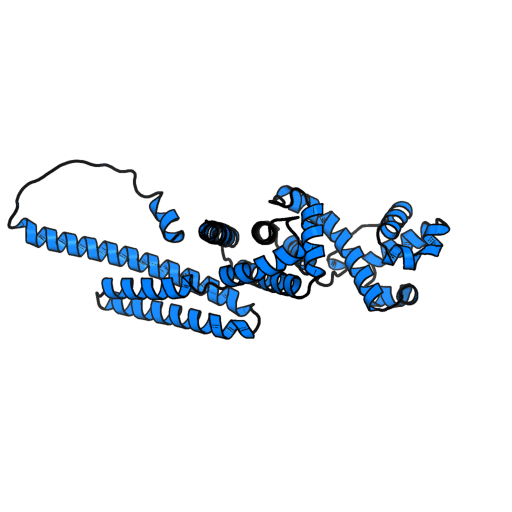86 LEU A O 1
ATOM 667 N N . SER A 1 87 ? 16.280 -10.369 -29.368 1.00 85.38 87 SER A N 1
ATOM 668 C CA . SER A 1 87 ? 16.805 -11.496 -30.156 1.00 85.38 87 SER A CA 1
ATOM 669 C C . SER A 1 87 ? 17.145 -11.105 -31.604 1.00 85.38 87 SER A C 1
ATOM 671 O O . SER A 1 87 ? 18.151 -11.546 -32.174 1.00 85.38 87 SER A O 1
ATOM 673 N N . THR A 1 88 ? 16.333 -10.234 -32.205 1.00 86.62 88 THR A N 1
ATOM 674 C CA . THR A 1 88 ? 16.559 -9.735 -33.567 1.00 86.62 88 THR A CA 1
ATOM 675 C C . THR A 1 88 ? 17.751 -8.777 -33.619 1.00 86.62 88 THR A C 1
ATOM 677 O O . THR A 1 88 ? 18.552 -8.860 -34.551 1.00 86.62 88 THR A O 1
ATOM 680 N N . ALA A 1 89 ? 17.929 -7.920 -32.612 1.00 80.44 89 ALA A N 1
ATOM 681 C CA . ALA A 1 89 ? 19.084 -7.034 -32.504 1.00 80.44 89 ALA A CA 1
ATOM 682 C C . ALA A 1 89 ? 20.393 -7.812 -32.326 1.00 80.44 89 ALA A C 1
ATOM 684 O O . ALA A 1 89 ? 21.354 -7.521 -33.035 1.00 80.44 89 ALA A O 1
ATOM 685 N N . ASP A 1 90 ? 20.412 -8.858 -31.494 1.00 80.12 90 ASP A N 1
ATOM 686 C CA . ASP A 1 90 ? 21.571 -9.756 -31.379 1.00 80.12 90 ASP A CA 1
ATOM 687 C C . ASP A 1 90 ? 21.911 -10.406 -32.731 1.00 80.12 90 ASP A C 1
ATOM 689 O O . ASP A 1 90 ? 23.074 -10.484 -33.136 1.00 80.12 90 ASP A O 1
ATOM 693 N N . THR A 1 91 ? 20.893 -10.815 -33.493 1.00 85.75 91 THR A N 1
ATOM 694 C CA . THR A 1 91 ? 21.083 -11.363 -34.845 1.00 85.75 91 THR A CA 1
ATOM 695 C C . THR A 1 91 ? 21.653 -10.322 -35.817 1.00 85.75 91 THR A C 1
ATOM 697 O O . THR A 1 91 ? 22.498 -10.657 -36.650 1.00 85.75 91 THR A O 1
ATOM 700 N N . LEU A 1 92 ? 21.208 -9.065 -35.735 1.00 83.81 92 LEU A N 1
ATOM 701 C CA . LEU A 1 92 ? 21.693 -7.963 -36.572 1.00 83.81 92 LEU A CA 1
ATOM 702 C C . LEU A 1 92 ? 23.142 -7.585 -36.237 1.00 83.81 92 LEU A C 1
ATOM 704 O O . LEU A 1 92 ? 23.940 -7.417 -37.161 1.00 83.81 92 LEU A O 1
ATOM 708 N N . ILE A 1 93 ? 23.510 -7.555 -34.953 1.00 79.00 93 ILE A N 1
ATOM 709 C CA . ILE A 1 93 ? 24.899 -7.366 -34.501 1.00 79.00 93 ILE A CA 1
ATOM 710 C C . ILE A 1 93 ? 25.787 -8.492 -35.041 1.00 79.00 93 ILE A C 1
ATOM 712 O O . ILE A 1 93 ? 26.806 -8.220 -35.673 1.00 79.00 93 ILE A O 1
ATOM 716 N N . ASN A 1 94 ? 25.360 -9.753 -34.910 1.00 81.38 94 ASN A N 1
ATOM 717 C CA . ASN A 1 94 ? 26.102 -10.908 -35.437 1.00 81.38 94 ASN A CA 1
ATOM 718 C C . ASN A 1 94 ? 26.276 -10.867 -36.968 1.00 81.38 94 ASN A C 1
ATOM 720 O O . ASN A 1 94 ? 27.250 -11.393 -37.505 1.00 81.38 94 ASN A O 1
ATOM 724 N N . LYS A 1 95 ? 25.357 -10.208 -37.684 1.00 85.50 95 LYS A N 1
ATOM 725 C CA . LYS A 1 95 ? 25.436 -9.953 -39.133 1.00 85.50 95 LYS A CA 1
ATOM 726 C C . LYS A 1 95 ? 26.201 -8.670 -39.494 1.00 85.50 95 LYS A C 1
ATOM 728 O O . LYS A 1 95 ? 26.164 -8.261 -40.652 1.00 85.50 95 LYS A O 1
ATOM 733 N N . LYS A 1 96 ? 26.901 -8.044 -38.539 1.00 79.44 96 LYS A N 1
ATOM 734 C CA . LYS A 1 96 ? 27.635 -6.772 -38.696 1.00 79.44 96 LYS A CA 1
ATOM 735 C C . LYS A 1 96 ? 26.750 -5.588 -39.117 1.00 79.44 96 LYS A C 1
ATOM 737 O O . LYS A 1 96 ? 27.218 -4.668 -39.785 1.00 79.44 96 LYS A O 1
ATOM 742 N N . ASN A 1 97 ? 25.471 -5.602 -38.733 1.00 79.25 97 ASN A N 1
ATOM 743 C CA . ASN A 1 97 ? 24.516 -4.517 -38.959 1.00 79.25 97 ASN A CA 1
ATOM 744 C C . ASN A 1 97 ? 24.158 -3.808 -37.640 1.00 79.25 97 ASN A C 1
ATOM 746 O O . ASN A 1 97 ? 23.027 -3.888 -37.157 1.00 79.25 97 ASN A O 1
ATOM 750 N N . ALA A 1 98 ? 25.136 -3.112 -37.055 1.00 74.50 98 ALA A N 1
ATOM 751 C CA . ALA A 1 98 ? 24.963 -2.377 -35.801 1.00 74.50 98 ALA A CA 1
ATOM 752 C C . ALA A 1 98 ? 23.939 -1.232 -35.912 1.00 74.50 98 ALA A C 1
ATOM 754 O O . ALA A 1 98 ? 23.133 -1.053 -35.007 1.00 74.50 98 ALA A O 1
ATOM 755 N N . SER A 1 99 ? 23.905 -0.510 -37.041 1.00 75.38 99 SER A N 1
ATOM 756 C CA . SER A 1 99 ? 22.931 0.572 -37.268 1.00 75.38 99 SER A CA 1
ATOM 757 C C . SER A 1 99 ? 21.494 0.052 -37.277 1.00 75.38 99 SER A C 1
ATOM 759 O O . SER A 1 99 ? 20.645 0.598 -36.586 1.00 75.38 99 SER A O 1
ATOM 761 N N . GLY A 1 100 ? 21.219 -1.049 -37.986 1.00 78.56 100 GLY A N 1
ATOM 762 C CA . GLY A 1 100 ? 19.881 -1.645 -37.988 1.00 78.56 100 GLY A CA 1
ATOM 763 C C . GLY A 1 100 ? 19.483 -2.225 -36.628 1.00 78.56 100 GLY A C 1
ATOM 764 O O . GLY A 1 100 ? 18.310 -2.188 -36.265 1.00 78.56 100 GLY A O 1
ATOM 765 N N . ALA A 1 101 ? 20.447 -2.745 -35.858 1.00 75.38 101 ALA A N 1
ATOM 766 C CA . ALA A 1 101 ? 20.204 -3.175 -34.483 1.00 75.38 101 ALA A CA 1
ATOM 767 C C . ALA A 1 101 ? 19.856 -1.982 -33.578 1.00 75.38 101 ALA A C 1
ATOM 769 O O . ALA A 1 101 ? 18.927 -2.078 -32.780 1.00 75.38 101 ALA A O 1
ATOM 770 N N . LYS A 1 102 ? 20.555 -0.855 -33.734 1.00 75.00 102 LYS A N 1
ATOM 771 C CA . LYS A 1 102 ? 20.287 0.388 -33.008 1.00 75.00 102 LYS A CA 1
ATOM 772 C C . LYS A 1 102 ? 18.893 0.931 -33.305 1.00 75.00 102 LYS A C 1
ATOM 774 O O . LYS A 1 102 ? 18.130 1.108 -32.363 1.00 75.00 102 LYS A O 1
ATOM 779 N N . ASP A 1 103 ? 18.536 1.095 -34.579 1.00 80.19 103 ASP A N 1
ATOM 780 C CA . ASP A 1 103 ? 17.228 1.623 -34.996 1.00 80.19 103 ASP A CA 1
ATOM 781 C C . ASP A 1 103 ? 16.078 0.748 -34.468 1.00 80.19 103 ASP A C 1
ATOM 783 O O . ASP A 1 103 ? 15.093 1.246 -33.921 1.00 80.19 103 ASP A O 1
ATOM 787 N N . LEU A 1 104 ? 16.229 -0.580 -34.560 1.00 79.75 104 LEU A N 1
ATOM 788 C CA . LEU A 1 104 ? 15.257 -1.525 -34.009 1.00 79.75 104 LEU A CA 1
ATOM 789 C C . LEU A 1 104 ? 15.131 -1.386 -32.487 1.00 79.75 104 LEU A C 1
ATOM 791 O O . LEU A 1 104 ? 14.030 -1.437 -31.943 1.00 79.75 104 LEU A O 1
ATOM 795 N N . MET A 1 105 ? 16.253 -1.239 -31.786 1.00 73.00 105 MET A N 1
ATOM 796 C CA . MET A 1 105 ? 16.263 -1.101 -30.333 1.00 73.00 105 MET A CA 1
ATOM 797 C C . MET A 1 105 ? 15.723 0.251 -29.871 1.00 73.00 105 MET A C 1
ATOM 799 O O . MET A 1 105 ? 15.036 0.292 -28.855 1.00 73.00 105 MET A O 1
ATOM 803 N N . GLU A 1 106 ? 15.926 1.328 -30.625 1.00 72.88 106 GLU A N 1
ATOM 804 C CA . GLU A 1 106 ? 15.268 2.616 -30.389 1.00 72.88 106 GLU A CA 1
ATOM 805 C C . GLU A 1 106 ? 13.749 2.506 -30.583 1.00 72.88 106 GLU A C 1
ATOM 807 O O . GLU A 1 106 ? 12.994 2.907 -29.700 1.00 72.88 106 GLU A O 1
ATOM 812 N N . GLN A 1 107 ? 13.285 1.847 -31.649 1.00 76.06 107 GLN A N 1
ATOM 813 C CA . GLN A 1 107 ? 11.855 1.620 -31.881 1.00 76.06 107 GLN A CA 1
ATOM 814 C C . GLN A 1 107 ? 11.203 0.784 -30.767 1.00 76.06 107 GLN A C 1
ATOM 816 O O . GLN A 1 107 ? 10.151 1.146 -30.237 1.00 76.06 107 GLN A O 1
ATOM 821 N N . VAL A 1 108 ? 11.831 -0.332 -30.385 1.00 69.12 108 VAL A N 1
ATOM 822 C CA . VAL A 1 108 ? 11.359 -1.197 -29.291 1.00 69.12 108 VAL A CA 1
ATOM 823 C C . VAL A 1 108 ? 11.360 -0.441 -27.961 1.00 69.12 108 VAL A C 1
ATOM 825 O O . VAL A 1 108 ? 10.455 -0.619 -27.143 1.00 69.12 108 VAL A O 1
ATOM 828 N N . PHE A 1 109 ? 12.355 0.420 -27.741 1.00 63.44 109 PHE A N 1
ATOM 829 C CA . PHE A 1 109 ? 12.432 1.271 -26.561 1.00 63.44 109 PHE A CA 1
ATOM 830 C C . PHE A 1 109 ? 11.329 2.325 -26.522 1.00 63.44 109 PHE A C 1
ATOM 832 O O . PHE A 1 109 ? 10.738 2.521 -25.462 1.00 63.44 109 PHE A O 1
ATOM 839 N N . ASP A 1 110 ? 11.020 2.970 -27.641 1.00 67.00 110 ASP A N 1
ATOM 840 C CA . ASP A 1 110 ? 9.954 3.966 -27.714 1.00 67.00 110 ASP A CA 1
ATOM 841 C C . ASP A 1 110 ? 8.575 3.343 -27.482 1.00 67.00 110 ASP A C 1
ATOM 843 O O . ASP A 1 110 ? 7.761 3.894 -26.736 1.00 67.00 110 ASP A O 1
ATOM 847 N N . ASP A 1 111 ? 8.320 2.164 -28.054 1.00 65.56 111 ASP A N 1
ATOM 848 C CA . ASP A 1 111 ? 7.092 1.402 -27.813 1.00 65.56 111 ASP A CA 1
ATOM 849 C C . ASP A 1 111 ? 6.963 0.985 -26.342 1.00 65.56 111 ASP A C 1
ATOM 851 O O . ASP A 1 111 ? 5.880 1.080 -25.754 1.00 65.56 111 ASP A O 1
ATOM 855 N N . PHE A 1 112 ? 8.074 0.570 -25.729 1.00 62.94 112 PHE A N 1
ATOM 856 C CA . PHE A 1 112 ? 8.147 0.255 -24.307 1.00 62.94 112 PHE A CA 1
ATOM 857 C C . PHE A 1 112 ? 7.902 1.491 -23.425 1.00 62.94 112 PHE A C 1
ATOM 859 O O . PHE A 1 112 ? 7.105 1.432 -22.489 1.00 62.94 112 PHE A O 1
ATOM 866 N N . ALA A 1 113 ? 8.551 2.618 -23.725 1.00 61.75 113 ALA A N 1
ATOM 867 C CA . ALA A 1 113 ? 8.430 3.857 -22.962 1.00 61.75 113 ALA A CA 1
ATOM 868 C C . ALA A 1 113 ? 7.000 4.414 -23.001 1.00 61.75 113 ALA A C 1
ATOM 870 O O . ALA A 1 113 ? 6.487 4.858 -21.976 1.00 61.75 113 ALA A O 1
ATOM 871 N N . LYS A 1 114 ? 6.327 4.321 -24.154 1.00 65.62 114 LYS A N 1
ATOM 872 C CA . LYS A 1 114 ? 4.916 4.711 -24.307 1.00 65.62 114 LYS A CA 1
ATOM 873 C C . LYS A 1 114 ? 3.948 3.825 -23.523 1.00 65.62 114 LYS A C 1
ATOM 875 O O . LYS A 1 114 ? 2.829 4.253 -23.269 1.00 65.62 114 LYS A O 1
ATOM 880 N N . ASN A 1 115 ? 4.350 2.606 -23.164 1.00 65.00 115 ASN A N 1
ATOM 881 C CA . ASN A 1 115 ? 3.477 1.613 -22.545 1.00 65.00 115 ASN A CA 1
ATOM 882 C C . ASN A 1 115 ? 4.118 0.965 -21.303 1.00 65.00 115 ASN A C 1
ATOM 884 O O . ASN A 1 115 ? 4.177 -0.261 -21.172 1.00 65.00 115 ASN A O 1
ATOM 888 N N . ASN A 1 116 ? 4.610 1.792 -20.381 1.00 68.25 116 ASN A N 1
ATOM 889 C CA . ASN A 1 116 ? 5.208 1.334 -19.130 1.00 68.25 116 ASN A CA 1
ATOM 890 C C . ASN A 1 116 ? 4.118 1.084 -18.063 1.00 68.25 116 ASN A C 1
ATOM 892 O O . ASN A 1 116 ? 3.475 2.043 -17.642 1.00 68.25 116 ASN A O 1
ATOM 896 N N . PRO A 1 117 ? 3.937 -0.150 -17.548 1.00 68.12 117 PRO A N 1
ATOM 897 C CA . PRO A 1 117 ? 2.869 -0.495 -16.609 1.00 68.12 117 PRO A CA 1
ATOM 898 C C . PRO A 1 117 ? 2.940 0.262 -15.287 1.00 68.12 117 PRO A C 1
ATOM 900 O O . PRO A 1 117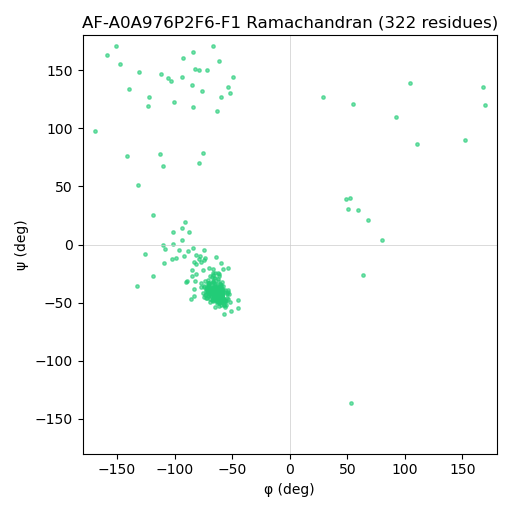 ? 1.900 0.530 -14.693 1.00 68.12 117 PRO A O 1
ATOM 903 N N . VAL A 1 118 ? 4.143 0.616 -14.825 1.00 74.19 118 VAL A N 1
ATOM 904 C CA . VAL A 1 118 ? 4.320 1.358 -13.571 1.00 74.19 118 VAL A CA 1
ATOM 905 C C . VAL A 1 118 ? 3.848 2.800 -13.751 1.00 74.19 118 VAL A C 1
ATOM 907 O O . VAL A 1 118 ? 3.088 3.307 -12.931 1.00 74.19 118 VAL A O 1
ATOM 910 N N . VAL A 1 119 ? 4.249 3.442 -14.853 1.00 78.12 119 VAL A N 1
ATOM 911 C CA . VAL A 1 119 ? 3.808 4.802 -15.202 1.00 78.12 119 VAL A CA 1
ATOM 912 C C . VAL A 1 119 ? 2.308 4.821 -15.479 1.00 78.12 119 VAL A C 1
ATOM 914 O O . VAL A 1 119 ? 1.601 5.679 -14.967 1.00 78.12 119 VAL A O 1
ATOM 917 N N . ASP A 1 120 ? 1.811 3.851 -16.241 1.00 78.31 120 ASP A N 1
ATOM 918 C CA . ASP A 1 120 ? 0.397 3.692 -16.567 1.00 78.31 120 ASP A CA 1
ATOM 919 C C . ASP A 1 120 ? -0.461 3.510 -15.302 1.00 78.31 120 ASP A C 1
ATOM 921 O O . ASP A 1 120 ? -1.531 4.108 -15.195 1.00 78.31 120 ASP A O 1
ATOM 925 N N . ALA A 1 121 ? -0.004 2.709 -14.332 1.00 81.12 121 ALA A N 1
ATOM 926 C CA . ALA A 1 121 ? -0.694 2.536 -13.054 1.00 81.12 121 ALA A CA 1
ATOM 927 C C . ALA A 1 121 ? -0.710 3.830 -12.233 1.00 81.12 121 ALA A C 1
ATOM 929 O O . ALA A 1 121 ? -1.758 4.209 -11.718 1.00 81.12 121 ALA A O 1
ATOM 930 N N . VAL A 1 122 ? 0.409 4.558 -12.174 1.00 86.75 122 VAL A N 1
ATOM 931 C CA . VAL A 1 122 ? 0.470 5.860 -11.491 1.00 86.75 122 VAL A CA 1
ATOM 932 C C . VAL A 1 122 ? -0.431 6.893 -12.178 1.00 86.75 122 VAL A C 1
ATOM 934 O O . VAL A 1 122 ? -1.199 7.571 -11.499 1.00 86.75 122 VAL A O 1
ATOM 937 N N . LYS A 1 123 ? -0.427 6.964 -13.515 1.00 87.31 123 LYS A N 1
ATOM 938 C CA . LYS A 1 123 ? -1.322 7.833 -14.302 1.00 87.31 123 LYS A CA 1
ATOM 939 C C . LYS A 1 123 ? -2.801 7.523 -14.064 1.00 87.31 123 LYS A C 1
ATOM 941 O O . LYS A 1 123 ? -3.605 8.447 -14.049 1.00 87.31 123 LYS A O 1
ATOM 946 N N . ARG A 1 124 ? -3.164 6.250 -13.865 1.00 86.69 124 ARG A N 1
ATOM 947 C CA . ARG A 1 124 ? -4.533 5.851 -13.489 1.00 86.69 124 ARG A CA 1
ATOM 948 C C . ARG A 1 124 ? -4.875 6.204 -12.043 1.00 86.69 124 ARG A C 1
ATOM 950 O O . ARG A 1 124 ? -5.990 6.644 -11.786 1.00 86.69 124 ARG A O 1
ATOM 957 N N . ALA A 1 125 ? -3.935 6.020 -11.119 1.00 91.06 125 ALA A N 1
ATOM 958 C CA . ALA A 1 125 ? -4.167 6.228 -9.693 1.00 91.06 125 ALA A CA 1
ATOM 959 C C . ALA A 1 125 ? -4.318 7.709 -9.320 1.00 91.06 125 ALA A C 1
ATOM 961 O O . ALA A 1 125 ? -5.166 8.038 -8.495 1.00 91.06 125 ALA A O 1
ATOM 962 N N . ILE A 1 126 ? -3.543 8.605 -9.942 1.00 93.62 126 ILE A N 1
ATOM 963 C CA . ILE A 1 126 ? -3.560 10.046 -9.639 1.00 93.62 126 ILE A CA 1
ATOM 964 C C . ILE A 1 126 ? -4.970 10.656 -9.664 1.00 93.62 126 ILE A C 1
ATOM 966 O O . ILE A 1 126 ? -5.368 11.180 -8.627 1.00 93.62 126 ILE A O 1
ATOM 970 N N . PRO A 1 127 ? -5.759 10.576 -10.754 1.00 93.62 127 PRO A N 1
ATOM 971 C CA . PRO A 1 127 ? -7.074 11.217 -10.78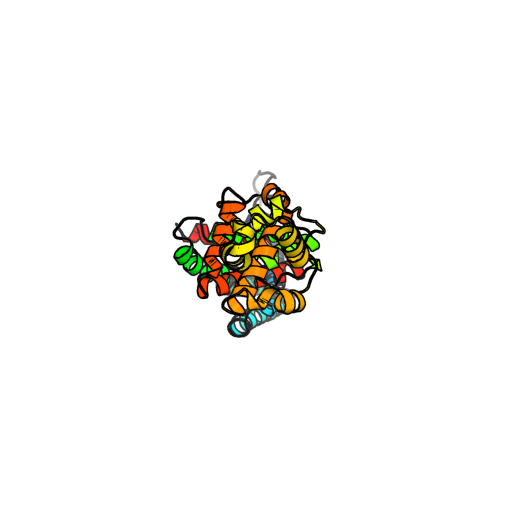8 1.00 93.62 127 PRO A CA 1
ATOM 972 C C . PRO A 1 127 ? -8.040 10.633 -9.748 1.00 93.62 127 PRO A C 1
ATOM 974 O O . PRO A 1 127 ? -8.787 11.384 -9.122 1.00 93.62 127 PRO A O 1
ATOM 977 N N . ALA A 1 128 ? -7.992 9.316 -9.510 1.00 93.94 128 ALA A N 1
ATOM 978 C CA . ALA A 1 128 ? -8.806 8.673 -8.478 1.00 93.94 128 ALA A CA 1
ATOM 979 C C . ALA A 1 128 ? -8.437 9.183 -7.073 1.00 93.94 128 ALA A C 1
ATOM 981 O O . ALA A 1 128 ? -9.306 9.458 -6.251 1.00 93.94 128 ALA A O 1
ATOM 982 N N . PHE A 1 129 ? -7.144 9.369 -6.807 1.00 95.56 129 PHE A N 1
ATOM 983 C CA . PHE A 1 129 ? -6.661 9.863 -5.521 1.00 95.56 129 PHE A CA 1
ATOM 984 C C . PHE A 1 129 ? -6.972 11.351 -5.346 1.00 95.56 129 PHE A C 1
ATOM 986 O O . PHE A 1 129 ? -7.408 11.760 -4.277 1.00 95.56 129 PHE A O 1
ATOM 993 N N . GLU A 1 130 ? -6.783 12.174 -6.377 1.00 94.19 130 GLU A N 1
ATOM 994 C CA . GLU A 1 130 ? -7.050 13.616 -6.320 1.00 94.19 130 GLU A CA 1
ATOM 995 C C . GLU A 1 130 ? -8.524 13.922 -6.045 1.00 94.19 130 GLU A C 1
ATOM 997 O O . GLU A 1 130 ? -8.827 14.799 -5.230 1.00 94.19 130 GLU A O 1
ATOM 1002 N N . GLN A 1 131 ? -9.434 13.158 -6.657 1.00 93.38 131 GLN A N 1
ATOM 1003 C CA . GLN A 1 131 ? -10.875 13.273 -6.430 1.00 93.38 131 GLN A CA 1
ATOM 1004 C C . GLN A 1 131 ? -11.250 13.067 -4.953 1.00 93.38 131 GLN A C 1
ATOM 1006 O O . GLN A 1 131 ? -12.121 13.765 -4.423 1.00 93.38 131 GLN A O 1
ATOM 1011 N N . VAL A 1 132 ? -10.582 12.123 -4.290 1.00 93.44 132 VAL A N 1
ATOM 1012 C CA . VAL A 1 132 ? -10.867 11.718 -2.910 1.00 93.44 132 VAL A CA 1
ATOM 1013 C C . VAL A 1 132 ? -10.135 12.606 -1.903 1.00 93.44 132 VAL A C 1
ATOM 1015 O O . VAL A 1 132 ? -10.739 13.119 -0.962 1.00 93.44 132 VAL A O 1
ATOM 1018 N N . LEU A 1 133 ? -8.843 12.852 -2.127 1.00 93.00 133 LEU A N 1
ATOM 1019 C CA . LEU A 1 133 ? -7.978 13.592 -1.208 1.00 93.00 133 LEU A CA 1
ATOM 1020 C C . LEU A 1 133 ? -8.226 15.102 -1.231 1.00 93.00 133 LEU A C 1
ATOM 1022 O O . LEU A 1 133 ? -7.862 15.776 -0.265 1.00 93.00 133 LEU A O 1
ATOM 1026 N N . LYS A 1 134 ? -8.805 15.648 -2.312 1.00 91.19 134 LYS A N 1
ATOM 1027 C CA . LYS A 1 134 ? -9.171 17.072 -2.456 1.00 91.19 134 LYS A CA 1
ATOM 1028 C C . LYS A 1 134 ? -8.039 18.039 -2.071 1.00 91.19 134 LYS A C 1
ATOM 1030 O O . LYS A 1 134 ? -8.267 19.061 -1.430 1.00 91.19 134 LYS A O 1
ATOM 1035 N N . GLY A 1 135 ? -6.803 17.690 -2.433 1.00 85.94 135 GLY A N 1
ATOM 1036 C CA . GLY A 1 135 ? -5.608 18.502 -2.178 1.00 85.94 135 GLY A CA 1
ATOM 1037 C C . GLY A 1 135 ? -5.017 18.407 -0.766 1.00 85.94 135 GLY A C 1
ATOM 1038 O O . GLY A 1 135 ? -4.040 19.094 -0.491 1.00 85.94 135 GLY A O 1
ATOM 1039 N N . SER A 1 136 ? -5.552 17.558 0.122 1.00 89.69 136 SER A N 1
ATOM 1040 C CA . SER A 1 136 ? -4.984 17.347 1.467 1.00 89.69 136 SER A CA 1
ATOM 1041 C C . SER A 1 136 ? -3.554 16.794 1.434 1.00 89.69 136 SER A C 1
ATOM 1043 O O . SER A 1 136 ? -2.711 17.217 2.223 1.00 89.69 136 SER A O 1
ATOM 1045 N N . VAL A 1 137 ? -3.282 15.872 0.506 1.00 93.12 137 VAL A N 1
ATOM 1046 C CA . VAL A 1 137 ? -1.954 15.341 0.183 1.00 93.12 137 VAL A CA 1
ATOM 1047 C C . VAL A 1 137 ? -1.860 15.187 -1.343 1.00 93.12 137 VAL A C 1
ATOM 1049 O O . VAL A 1 137 ? -2.789 14.641 -1.944 1.00 93.12 137 VAL A O 1
ATOM 1052 N N . PRO A 1 138 ? -0.769 15.626 -1.999 1.00 93.25 138 PRO A N 1
ATOM 1053 C CA . PRO A 1 138 ? -0.564 15.404 -3.431 1.00 93.25 138 PRO A CA 1
ATOM 1054 C C . PRO A 1 138 ? -0.529 13.908 -3.781 1.00 93.25 138 PRO A C 1
ATOM 1056 O O . PRO A 1 138 ? 0.270 13.160 -3.213 1.00 93.25 138 PRO A O 1
ATOM 1059 N N . ALA A 1 139 ? -1.348 13.473 -4.744 1.00 94.31 139 ALA A N 1
ATOM 1060 C CA . ALA A 1 139 ? -1.534 12.056 -5.079 1.00 94.31 139 ALA A CA 1
ATOM 1061 C C . ALA A 1 139 ? -0.237 11.346 -5.503 1.00 94.31 139 ALA A C 1
ATOM 1063 O O . ALA A 1 139 ? 0.096 10.283 -4.975 1.00 94.31 139 ALA A O 1
ATOM 1064 N N . LEU A 1 140 ? 0.535 11.955 -6.411 1.00 91.69 140 LEU A N 1
ATOM 1065 C CA . LEU A 1 140 ? 1.830 11.419 -6.845 1.00 91.69 140 LEU A CA 1
ATOM 1066 C C . LEU A 1 140 ? 2.797 11.265 -5.662 1.00 91.69 140 LEU A C 1
ATOM 1068 O O . LEU A 1 140 ? 3.434 10.226 -5.494 1.00 91.69 140 LEU A O 1
ATOM 1072 N N . GLY A 1 141 ? 2.870 12.287 -4.809 1.00 91.94 141 GLY A N 1
ATOM 1073 C CA . GLY A 1 141 ? 3.735 12.272 -3.637 1.00 91.94 141 GLY A CA 1
ATOM 1074 C C . GLY A 1 141 ? 3.311 11.230 -2.597 1.00 91.94 141 GLY A C 1
ATOM 1075 O O . GLY A 1 141 ? 4.176 10.605 -1.981 1.00 91.94 141 GLY A O 1
ATOM 1076 N N . LEU A 1 142 ? 2.007 10.980 -2.444 1.00 95.19 142 LEU A N 1
ATOM 1077 C CA . LEU A 1 142 ? 1.480 9.904 -1.603 1.00 95.19 142 LEU A CA 1
ATOM 1078 C C . LEU A 1 142 ? 1.916 8.525 -2.118 1.00 95.19 142 LEU A C 1
ATOM 1080 O O . LEU A 1 142 ? 2.484 7.751 -1.349 1.00 95.19 142 LEU A O 1
ATOM 1084 N N . LEU A 1 143 ? 1.725 8.238 -3.411 1.00 93.50 143 LEU A N 1
ATOM 1085 C CA . LEU A 1 143 ? 2.128 6.969 -4.037 1.00 93.50 143 LEU A CA 1
ATOM 1086 C C . LEU A 1 143 ? 3.625 6.691 -3.841 1.00 93.50 143 LEU A C 1
ATOM 1088 O O . LEU A 1 143 ? 4.018 5.618 -3.374 1.00 93.50 143 LEU A O 1
ATOM 1092 N N . ILE A 1 144 ? 4.465 7.687 -4.130 1.00 91.31 144 ILE A N 1
ATOM 1093 C CA . ILE A 1 144 ? 5.921 7.577 -3.977 1.00 91.31 144 ILE A CA 1
ATOM 1094 C C . ILE A 1 144 ? 6.302 7.364 -2.513 1.00 91.31 144 ILE A C 1
ATOM 1096 O O . ILE A 1 144 ? 7.161 6.530 -2.220 1.00 91.31 144 ILE A O 1
ATOM 1100 N N . THR A 1 145 ? 5.663 8.081 -1.586 1.00 94.88 145 THR A N 1
ATOM 1101 C CA . THR A 1 145 ? 5.910 7.935 -0.144 1.00 94.88 145 THR A CA 1
ATOM 1102 C C . THR A 1 145 ? 5.563 6.525 0.323 1.00 94.88 145 THR A C 1
ATOM 1104 O O . THR A 1 145 ? 6.375 5.884 0.989 1.00 94.88 145 THR A O 1
ATOM 1107 N N . VAL A 1 146 ? 4.405 6.000 -0.087 1.00 94.81 146 VAL A N 1
ATOM 1108 C CA . VAL A 1 146 ? 3.953 4.650 0.271 1.00 94.81 146 VAL A CA 1
ATOM 1109 C C . VAL A 1 146 ? 4.919 3.575 -0.230 1.00 94.81 146 VAL A C 1
ATOM 1111 O O . VAL A 1 146 ? 5.310 2.689 0.539 1.00 94.81 146 VAL A O 1
ATOM 1114 N N . ALA A 1 147 ? 5.358 3.676 -1.487 1.00 90.75 147 ALA A N 1
ATOM 1115 C CA . ALA A 1 147 ? 6.349 2.767 -2.055 1.00 90.75 147 ALA A CA 1
ATOM 1116 C C . ALA A 1 147 ? 7.712 2.894 -1.354 1.00 90.75 147 ALA A C 1
ATOM 1118 O O . ALA A 1 147 ? 8.337 1.890 -1.016 1.00 90.75 147 ALA A O 1
ATOM 1119 N N . THR A 1 148 ? 8.160 4.123 -1.087 1.00 90.44 148 THR A N 1
ATOM 1120 C CA . THR A 1 148 ? 9.450 4.403 -0.439 1.00 90.44 148 THR A CA 1
ATOM 1121 C C . THR A 1 148 ? 9.515 3.825 0.967 1.00 90.44 148 THR A C 1
ATOM 1123 O O . THR A 1 148 ? 10.508 3.185 1.320 1.00 90.44 148 THR A O 1
ATOM 1126 N N . ILE A 1 149 ? 8.455 4.014 1.757 1.00 93.06 149 ILE A N 1
ATOM 1127 C CA . ILE A 1 149 ? 8.328 3.404 3.081 1.00 93.06 149 ILE A CA 1
ATOM 1128 C C . ILE A 1 149 ? 8.382 1.886 2.945 1.00 93.06 149 ILE A C 1
ATOM 1130 O O . ILE A 1 149 ? 9.200 1.253 3.607 1.00 93.06 149 ILE A O 1
ATOM 1134 N N . GLY A 1 150 ? 7.589 1.308 2.038 1.00 89.12 150 GLY A N 1
ATOM 1135 C CA . GLY A 1 150 ? 7.559 -0.137 1.828 1.00 89.12 150 GLY A CA 1
ATOM 1136 C C . GLY A 1 150 ? 8.942 -0.734 1.553 1.00 89.12 150 GLY A C 1
ATOM 1137 O O . GLY A 1 150 ? 9.337 -1.695 2.204 1.00 89.12 150 GLY A O 1
ATOM 1138 N N . VAL A 1 151 ? 9.717 -0.115 0.660 1.00 85.38 151 VAL A N 1
ATOM 1139 C CA . VAL A 1 151 ? 11.055 -0.596 0.274 1.00 85.38 151 VAL A CA 1
ATOM 1140 C C . VAL A 1 151 ? 12.085 -0.441 1.393 1.00 85.38 151 VAL A C 1
ATOM 1142 O O . VAL A 1 151 ? 12.978 -1.274 1.531 1.00 85.38 151 VAL A O 1
ATOM 1145 N N . LYS A 1 152 ? 11.997 0.635 2.183 1.00 88.19 152 LYS A N 1
ATOM 1146 C CA . LYS A 1 152 ? 12.947 0.907 3.273 1.00 88.19 152 LYS A CA 1
ATOM 1147 C C . LYS A 1 152 ? 12.634 0.124 4.548 1.00 88.19 152 LYS A C 1
ATOM 1149 O O . LYS A 1 152 ? 13.499 -0.000 5.416 1.00 88.19 152 LYS A O 1
ATOM 1154 N N . LEU A 1 153 ? 11.424 -0.413 4.676 1.00 84.00 153 LEU A N 1
ATOM 1155 C CA . LEU A 1 153 ? 11.080 -1.330 5.751 1.00 84.00 153 LEU A CA 1
ATOM 1156 C C . LEU A 1 153 ? 11.671 -2.719 5.468 1.00 84.00 153 LEU A C 1
ATOM 1158 O O . LEU A 1 153 ? 11.510 -3.284 4.393 1.00 84.00 153 LEU A O 1
ATOM 1162 N N . GLY A 1 154 ? 12.334 -3.311 6.465 1.00 75.50 154 GLY A N 1
ATOM 1163 C CA . GLY A 1 154 ? 12.757 -4.714 6.386 1.00 75.50 154 GLY A CA 1
ATOM 1164 C C . GLY A 1 154 ? 11.561 -5.670 6.256 1.00 75.50 154 GLY A C 1
ATOM 1165 O O . GLY A 1 154 ? 10.455 -5.333 6.680 1.00 75.50 154 GLY A O 1
ATOM 1166 N N . SER A 1 155 ? 11.792 -6.881 5.734 1.00 75.25 155 SER A N 1
ATOM 1167 C CA . SER A 1 155 ? 10.752 -7.850 5.325 1.00 75.25 155 SER A CA 1
ATOM 1168 C C . SER A 1 155 ? 9.599 -8.034 6.324 1.00 75.25 155 SER A C 1
ATOM 1170 O O . SER A 1 155 ? 8.435 -7.937 5.947 1.00 75.25 155 SER A O 1
ATOM 1172 N N . ALA A 1 156 ? 9.897 -8.226 7.612 1.00 81.44 156 ALA A N 1
ATOM 1173 C CA . ALA A 1 156 ? 8.869 -8.415 8.639 1.00 81.44 156 ALA A CA 1
ATOM 1174 C C . ALA A 1 156 ? 7.968 -7.179 8.840 1.00 81.44 156 ALA A C 1
ATOM 1176 O O . ALA A 1 156 ? 6.769 -7.314 9.080 1.00 81.44 156 ALA A O 1
ATOM 1177 N N . ARG A 1 157 ? 8.528 -5.968 8.737 1.00 88.25 157 ARG A N 1
ATOM 1178 C CA . ARG A 1 157 ? 7.769 -4.713 8.875 1.00 88.25 157 ARG A CA 1
ATOM 1179 C C . ARG A 1 157 ? 7.074 -4.327 7.579 1.00 88.25 157 ARG A C 1
ATOM 1181 O O . ARG A 1 157 ? 5.994 -3.752 7.639 1.00 88.25 157 ARG A O 1
ATOM 1188 N N . TYR A 1 158 ? 7.655 -4.676 6.433 1.00 89.00 158 TYR A N 1
ATOM 1189 C CA . TYR A 1 158 ? 7.018 -4.491 5.135 1.00 89.00 158 TYR A CA 1
ATOM 1190 C C . TYR A 1 158 ? 5.687 -5.243 5.050 1.00 89.00 158 TYR A C 1
ATOM 1192 O O . TYR A 1 158 ? 4.695 -4.665 4.623 1.00 89.00 158 TYR A O 1
ATOM 1200 N N . GLU A 1 159 ? 5.613 -6.485 5.535 1.00 87.12 159 GLU A N 1
ATOM 1201 C CA . GLU A 1 159 ? 4.348 -7.233 5.528 1.00 87.12 159 GLU A CA 1
ATOM 1202 C C . GLU A 1 159 ? 3.260 -6.567 6.383 1.00 87.12 159 GLU A C 1
ATOM 1204 O O . GLU A 1 159 ? 2.091 -6.544 5.993 1.00 87.12 159 GLU A O 1
ATOM 1209 N N . LYS A 1 160 ? 3.633 -5.968 7.520 1.00 90.31 160 LYS A N 1
ATOM 1210 C CA . LYS A 1 160 ? 2.707 -5.172 8.342 1.00 90.31 160 LYS A CA 1
ATOM 1211 C C . LYS A 1 160 ? 2.294 -3.890 7.618 1.00 90.31 160 LYS A C 1
ATOM 1213 O O . LYS A 1 160 ? 1.106 -3.613 7.502 1.00 90.31 160 LYS A O 1
ATOM 1218 N N . TRP A 1 161 ? 3.255 -3.159 7.059 1.00 92.62 161 TRP A N 1
ATOM 1219 C CA . TRP A 1 161 ? 3.008 -1.957 6.260 1.00 92.62 161 TRP A CA 1
ATOM 1220 C C . TRP A 1 161 ? 2.053 -2.218 5.096 1.00 92.62 161 TRP A C 1
ATOM 1222 O O . TRP A 1 161 ? 1.054 -1.523 4.954 1.00 92.62 161 TRP A O 1
ATOM 1232 N N . LYS A 1 162 ? 2.300 -3.270 4.316 1.00 91.06 162 LYS A N 1
ATOM 1233 C CA . LYS A 1 162 ? 1.445 -3.684 3.204 1.00 91.06 162 LYS A CA 1
ATOM 1234 C C . LYS A 1 162 ? 0.015 -3.945 3.668 1.00 91.06 162 LYS A C 1
ATOM 1236 O O . LYS A 1 162 ? -0.919 -3.423 3.072 1.00 91.06 162 LYS A O 1
ATOM 1241 N N . ARG A 1 163 ? -0.173 -4.703 4.754 1.00 89.44 163 ARG A N 1
ATOM 1242 C CA . ARG A 1 163 ? -1.515 -4.968 5.300 1.00 89.44 163 ARG A CA 1
ATOM 1243 C C . ARG A 1 163 ? -2.205 -3.701 5.783 1.00 89.44 163 ARG A C 1
ATOM 1245 O O . ARG A 1 163 ? -3.399 -3.546 5.549 1.00 89.44 163 ARG A O 1
ATOM 1252 N N . ARG A 1 164 ? -1.454 -2.797 6.415 1.00 91.94 164 ARG A N 1
ATOM 1253 C CA . ARG A 1 164 ? -1.973 -1.506 6.867 1.00 91.94 164 ARG A CA 1
ATOM 1254 C C . ARG A 1 164 ? -2.434 -0.634 5.702 1.00 91.94 164 ARG A C 1
ATOM 1256 O O . ARG A 1 164 ? -3.508 -0.047 5.797 1.00 91.94 164 ARG A O 1
ATOM 1263 N N . VAL A 1 165 ? -1.640 -0.570 4.633 1.00 93.00 165 VAL A N 1
ATOM 1264 C CA . VAL A 1 165 ? -1.942 0.209 3.426 1.00 93.00 165 VAL A CA 1
ATOM 1265 C C . VAL A 1 165 ? -3.111 -0.384 2.650 1.00 93.00 165 VAL A C 1
ATOM 1267 O O . VAL A 1 165 ? -3.889 0.384 2.127 1.00 93.00 165 VAL A O 1
ATOM 1270 N N . LEU A 1 166 ? -3.251 -1.710 2.585 1.00 89.69 166 LEU A N 1
ATOM 1271 C CA . LEU A 1 166 ? -4.281 -2.393 1.782 1.00 89.69 166 LEU A CA 1
ATOM 1272 C C . LEU A 1 166 ? -5.569 -2.727 2.546 1.00 89.69 166 LEU A C 1
ATOM 1274 O O . LEU A 1 166 ? -6.411 -3.470 2.046 1.00 89.69 166 LEU A O 1
ATOM 1278 N N . PHE A 1 167 ? -5.674 -2.306 3.809 1.00 87.81 167 PHE A N 1
ATOM 1279 C CA . PHE A 1 167 ? -6.760 -2.714 4.713 1.00 87.81 167 PHE A CA 1
ATOM 1280 C C . PHE A 1 167 ? -6.953 -4.243 4.760 1.00 87.81 167 PHE A C 1
ATOM 1282 O O . PHE A 1 167 ? -8.049 -4.760 4.983 1.00 87.81 167 PHE A O 1
ATOM 1289 N N . ALA A 1 168 ? -5.867 -4.994 4.565 1.00 85.56 168 ALA A N 1
ATOM 1290 C CA . ALA A 1 168 ? -5.921 -6.445 4.566 1.00 85.56 168 ALA A CA 1
ATOM 1291 C C . ALA A 1 168 ? -6.143 -6.963 5.998 1.00 85.56 168 ALA A C 1
ATOM 1293 O O . ALA A 1 168 ? -5.647 -6.353 6.952 1.00 85.56 168 ALA A O 1
ATOM 1294 N N . PRO A 1 169 ? -6.811 -8.119 6.178 1.00 81.38 169 PRO A N 1
ATOM 1295 C CA . PRO A 1 169 ? -7.048 -8.682 7.502 1.00 81.38 169 PRO A CA 1
ATOM 1296 C C . PRO A 1 169 ? -5.761 -8.798 8.331 1.00 81.38 169 PRO A C 1
ATOM 1298 O O . PRO A 1 169 ? -4.755 -9.347 7.868 1.00 81.38 169 PRO A O 1
ATOM 1301 N N . ILE A 1 170 ? -5.799 -8.299 9.568 1.00 83.94 170 ILE A N 1
ATOM 1302 C CA . ILE A 1 170 ? -4.682 -8.363 10.517 1.00 83.94 170 ILE A CA 1
ATOM 1303 C C . ILE A 1 170 ? -4.935 -9.508 11.495 1.00 83.94 170 ILE A C 1
ATOM 1305 O O . ILE A 1 170 ? -5.958 -9.537 12.189 1.00 83.94 170 ILE A O 1
ATOM 1309 N N . THR A 1 171 ? -3.997 -10.452 11.561 1.00 81.50 171 THR A N 1
ATOM 1310 C CA . THR A 1 171 ? -4.053 -11.578 12.501 1.00 81.50 171 THR A CA 1
ATOM 1311 C C . THR A 1 171 ? -3.315 -11.249 13.795 1.00 81.50 171 THR A C 1
ATOM 1313 O O . THR A 1 171 ? -2.459 -10.368 13.837 1.00 81.50 171 THR A O 1
ATOM 1316 N N . ILE A 1 172 ? -3.613 -11.988 14.865 1.00 83.31 172 ILE A N 1
ATOM 1317 C CA . ILE A 1 172 ? -2.978 -11.802 16.181 1.00 83.31 172 ILE A CA 1
ATOM 1318 C C . ILE A 1 172 ? -1.455 -11.919 16.109 1.00 83.31 172 ILE A C 1
ATOM 1320 O O . ILE A 1 172 ? -0.751 -11.136 16.732 1.00 83.31 172 ILE A O 1
ATOM 1324 N N . ALA A 1 173 ? -0.942 -12.852 15.302 1.00 82.19 173 ALA A N 1
ATOM 1325 C CA . ALA A 1 173 ? 0.495 -13.074 15.139 1.00 82.19 173 ALA A CA 1
ATOM 1326 C C . ALA A 1 173 ? 1.253 -11.833 14.624 1.00 82.19 173 ALA A C 1
ATOM 1328 O O . ALA A 1 173 ? 2.479 -11.778 14.693 1.00 82.19 173 ALA A O 1
ATOM 1329 N N . GLN A 1 174 ? 0.536 -10.848 14.079 1.00 81.19 174 GLN A N 1
ATOM 1330 C CA . GLN A 1 174 ? 1.096 -9.613 13.535 1.00 81.19 174 GLN A CA 1
ATOM 1331 C C . GLN A 1 174 ? 1.009 -8.442 14.516 1.00 81.19 174 GLN A C 1
ATOM 1333 O O . GLN A 1 174 ? 1.642 -7.415 14.275 1.00 81.19 174 GLN A O 1
ATOM 1338 N N . ILE A 1 175 ? 0.256 -8.585 15.606 1.00 81.56 175 ILE A N 1
ATOM 1339 C CA . ILE A 1 175 ? 0.104 -7.559 16.635 1.00 81.56 175 ILE A CA 1
ATOM 1340 C C . ILE A 1 175 ? 1.265 -7.696 17.630 1.00 81.56 175 ILE A C 1
ATOM 1342 O O . ILE A 1 175 ? 1.614 -8.818 18.004 1.00 81.56 175 ILE A O 1
ATOM 1346 N N . PRO A 1 176 ? 1.880 -6.586 18.078 1.00 76.19 176 PRO A N 1
ATOM 1347 C CA . PRO A 1 176 ? 2.854 -6.630 19.158 1.00 76.19 176 PRO A CA 1
ATOM 1348 C C . PRO A 1 176 ? 2.291 -7.335 20.398 1.00 76.19 176 PRO A C 1
ATOM 1350 O O . PRO A 1 176 ? 1.170 -7.022 20.810 1.00 76.19 176 PRO A O 1
ATOM 1353 N N . PRO A 1 177 ? 3.058 -8.230 21.042 1.00 76.81 177 PRO A N 1
ATOM 1354 C CA . PRO A 1 177 ? 2.673 -8.750 22.341 1.00 76.81 177 PRO A CA 1
ATOM 1355 C C . PRO A 1 177 ? 2.640 -7.591 23.339 1.00 76.81 177 PRO A C 1
ATOM 1357 O O . PRO A 1 177 ? 3.658 -6.960 23.622 1.00 76.81 177 PRO A O 1
ATOM 1360 N N . GLN A 1 178 ? 1.451 -7.294 23.847 1.00 83.62 178 GLN A N 1
ATOM 1361 C CA . GLN A 1 178 ? 1.222 -6.251 24.837 1.00 83.62 178 GLN A CA 1
ATOM 1362 C C . GLN A 1 178 ? 0.015 -6.614 25.698 1.00 83.62 178 GLN A C 1
ATOM 1364 O O . GLN A 1 178 ? -0.713 -7.566 25.409 1.00 83.62 178 GLN A O 1
ATOM 1369 N N . THR A 1 179 ? -0.186 -5.850 26.762 1.00 87.12 179 THR A N 1
ATOM 1370 C CA . THR A 1 179 ? -1.387 -5.905 27.587 1.00 87.12 179 THR A CA 1
ATOM 1371 C C . THR A 1 179 ? -1.916 -4.504 27.783 1.00 87.12 179 THR A C 1
ATOM 1373 O O . THR A 1 179 ? -1.146 -3.543 27.824 1.00 87.12 179 THR A O 1
ATOM 1376 N N . PHE A 1 180 ? -3.228 -4.396 27.905 1.00 91.19 180 PHE A N 1
ATOM 1377 C CA . PHE A 1 180 ? -3.874 -3.152 28.289 1.00 91.19 180 PHE A CA 1
ATOM 1378 C C . PHE A 1 180 ? -4.289 -3.250 29.746 1.00 91.19 180 PHE A C 1
ATOM 1380 O O . PHE A 1 180 ? -4.736 -4.315 30.159 1.00 91.19 180 PHE A O 1
ATOM 1387 N N . ASP A 1 181 ? -4.127 -2.162 30.491 1.00 94.81 181 ASP A N 1
ATOM 1388 C CA . ASP A 1 181 ? -4.848 -1.956 31.745 1.00 94.81 181 ASP A CA 1
ATOM 1389 C C . ASP A 1 181 ? -6.242 -1.373 31.456 1.00 94.81 181 ASP A C 1
ATOM 1391 O O . ASP A 1 181 ? -6.521 -0.897 30.347 1.00 94.81 181 ASP A O 1
ATOM 1395 N N . GLY A 1 182 ? -7.127 -1.397 32.452 1.00 94.19 182 GLY A N 1
ATOM 1396 C CA . GLY A 1 182 ? -8.492 -0.890 32.301 1.00 94.19 182 GLY A CA 1
ATOM 1397 C C . GLY A 1 182 ? -8.603 0.587 31.899 1.00 94.19 182 GLY A C 1
ATOM 1398 O O . GLY A 1 182 ? -9.509 0.949 31.147 1.00 94.19 182 GLY A O 1
ATOM 1399 N N . ILE A 1 183 ? -7.668 1.451 32.315 1.00 95.12 183 ILE A N 1
ATOM 1400 C CA . ILE A 1 183 ? -7.674 2.878 31.937 1.00 95.12 183 ILE A CA 1
ATOM 1401 C C . ILE A 1 183 ? -7.352 3.030 30.448 1.00 95.12 183 ILE A C 1
ATOM 1403 O O . ILE A 1 183 ? -8.054 3.729 29.713 1.00 95.12 183 ILE A O 1
ATOM 1407 N N . THR A 1 184 ? -6.311 2.344 29.987 1.00 93.12 184 THR A N 1
ATOM 1408 C CA . THR A 1 184 ? -5.904 2.324 28.585 1.00 93.12 184 THR A CA 1
ATOM 1409 C C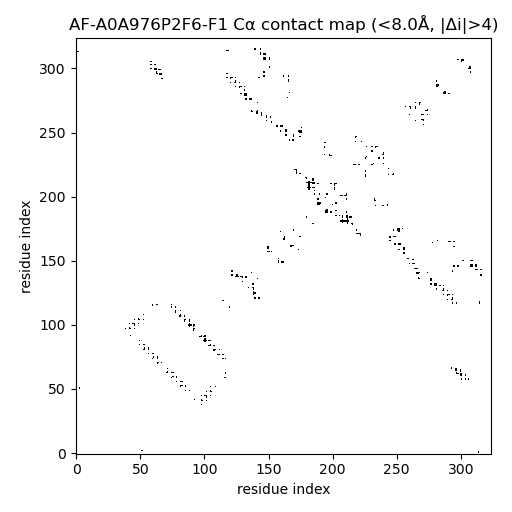 . THR A 1 184 ? -7.017 1.731 27.730 1.00 93.12 184 THR A C 1
ATOM 1411 O O . THR A 1 184 ? -7.368 2.309 26.704 1.00 93.12 184 THR A O 1
ATOM 1414 N N . ALA A 1 185 ? -7.635 0.633 28.174 1.00 94.06 185 ALA A N 1
ATOM 1415 C CA . ALA A 1 185 ? -8.776 0.027 27.497 1.00 94.06 185 ALA A CA 1
ATOM 1416 C C . ALA A 1 185 ? -9.954 1.002 27.357 1.00 94.06 185 ALA A C 1
ATOM 1418 O O . ALA A 1 185 ? -10.480 1.162 26.255 1.00 94.06 185 ALA A O 1
ATOM 1419 N N . LYS A 1 186 ? -10.311 1.726 28.428 1.00 95.56 186 LYS A N 1
ATOM 1420 C CA . LYS A 1 186 ? -11.351 2.768 28.394 1.00 95.56 186 LYS A CA 1
ATOM 1421 C C . LYS A 1 186 ? -11.048 3.842 27.352 1.00 95.56 186 LYS A C 1
ATOM 1423 O O . LYS A 1 186 ? -11.932 4.190 26.569 1.00 95.56 186 LYS A O 1
ATOM 1428 N N . ILE A 1 187 ? -9.814 4.353 27.311 1.00 93.50 187 ILE A N 1
ATOM 1429 C CA . ILE A 1 187 ? -9.397 5.377 26.335 1.00 93.50 187 ILE A CA 1
ATOM 1430 C C . ILE A 1 187 ? -9.514 4.835 24.906 1.00 93.50 187 ILE A C 1
ATOM 1432 O O . ILE A 1 187 ? -10.084 5.499 24.039 1.00 93.50 187 ILE A O 1
ATOM 1436 N N . LEU A 1 188 ? -9.017 3.619 24.660 1.00 90.94 188 LEU A N 1
ATOM 1437 C CA . LEU A 1 188 ? -9.061 2.989 23.340 1.00 90.94 188 LEU A CA 1
ATOM 1438 C C . LEU A 1 188 ? -10.503 2.790 22.870 1.00 90.94 188 LEU A C 1
ATOM 1440 O O . LEU A 1 188 ? -10.836 3.182 21.752 1.00 90.94 188 LEU A O 1
ATOM 1444 N N . PHE A 1 189 ? -11.364 2.244 23.729 1.00 94.56 189 PHE A N 1
ATOM 1445 C CA . PHE A 1 189 ? -12.752 1.940 23.386 1.00 94.56 189 PHE A CA 1
ATOM 1446 C C . PHE A 1 189 ? -13.558 3.225 23.173 1.00 94.56 189 PHE A C 1
ATOM 1448 O O . PHE A 1 189 ? -14.296 3.321 22.199 1.00 94.56 189 PHE A O 1
ATOM 1455 N N . SER A 1 190 ? -13.331 4.257 23.993 1.00 93.62 190 SER A N 1
ATOM 1456 C CA . SER A 1 190 ? -13.969 5.572 23.825 1.00 93.62 190 SER A CA 1
ATOM 1457 C C . SER A 1 190 ? -13.543 6.286 22.538 1.00 93.62 190 SER A C 1
ATOM 1459 O O . SER A 1 190 ? -14.304 7.074 21.986 1.00 93.62 190 SER A O 1
ATOM 1461 N N . SER A 1 191 ? -12.325 6.032 22.046 1.00 88.88 191 SER A N 1
ATOM 1462 C CA . SER A 1 191 ? -11.784 6.705 20.856 1.00 88.88 191 SER A CA 1
ATOM 1463 C C . SER A 1 191 ? -12.328 6.171 19.524 1.00 88.88 191 SER A C 1
ATOM 1465 O O . SER A 1 191 ? -12.062 6.762 18.475 1.00 88.88 191 SER A O 1
ATOM 1467 N N . LYS A 1 192 ? -13.059 5.048 19.538 1.00 89.12 192 LYS A N 1
ATOM 1468 C CA . LYS A 1 192 ? -13.553 4.367 18.334 1.00 89.12 192 LYS A CA 1
ATOM 1469 C C . LYS A 1 192 ? -15.076 4.228 18.390 1.00 89.12 192 LYS A C 1
ATOM 1471 O O . LYS A 1 192 ? -15.558 3.528 19.273 1.00 89.12 192 LYS A O 1
ATOM 1476 N N . PRO A 1 193 ? -15.840 4.804 17.441 1.00 92.56 193 PRO A N 1
ATOM 1477 C CA . PRO A 1 193 ? -17.304 4.815 17.506 1.00 92.56 193 PRO A CA 1
ATOM 1478 C C . PRO A 1 193 ? -17.951 3.433 17.671 1.00 92.56 193 PRO A C 1
ATOM 1480 O O . PRO A 1 193 ? -18.845 3.275 18.495 1.00 92.56 193 PRO A O 1
ATOM 1483 N N . LEU A 1 194 ? -17.466 2.421 16.941 1.00 94.00 194 LEU A N 1
ATOM 1484 C CA . LEU A 1 194 ? -18.019 1.062 16.997 1.00 94.00 194 LEU A CA 1
ATOM 1485 C C . LEU A 1 194 ? -17.750 0.367 18.342 1.00 94.00 194 LEU A C 1
ATOM 1487 O O . LEU A 1 194 ? -18.635 -0.300 18.869 1.00 94.00 194 LEU A O 1
ATOM 1491 N N . LEU A 1 195 ? -16.566 0.562 18.936 1.00 94.38 195 LEU A N 1
ATOM 1492 C CA . LEU A 1 195 ? -16.268 0.049 20.281 1.00 94.38 195 LEU A CA 1
ATOM 1493 C C . LEU A 1 195 ? -17.029 0.821 21.352 1.00 94.38 195 LEU A C 1
ATOM 1495 O O . LEU A 1 195 ? -17.565 0.215 22.275 1.00 94.38 195 LEU A O 1
ATOM 1499 N N . ALA A 1 196 ? -17.099 2.145 21.214 1.00 95.62 196 ALA A N 1
ATOM 1500 C CA . ALA A 1 196 ? -17.819 3.002 22.139 1.00 95.62 196 ALA A CA 1
ATOM 1501 C C . ALA A 1 196 ? -19.305 2.632 22.204 1.00 95.62 196 ALA A C 1
ATOM 1503 O O . ALA A 1 196 ? -19.868 2.605 23.292 1.00 95.62 196 ALA A O 1
ATOM 1504 N N . ALA A 1 197 ? -19.918 2.301 21.064 1.00 96.19 197 ALA A N 1
ATOM 1505 C CA . ALA A 1 197 ? -21.289 1.808 21.004 1.00 96.19 197 ALA A CA 1
ATOM 1506 C C . ALA A 1 197 ? -21.428 0.395 21.608 1.00 96.19 197 ALA A C 1
ATOM 1508 O O . ALA A 1 197 ? -22.275 0.184 22.473 1.00 96.19 197 ALA A O 1
ATOM 1509 N N . ALA A 1 198 ? -20.570 -0.554 21.213 1.00 96.56 198 ALA A N 1
ATOM 1510 C CA . ALA A 1 198 ? -20.651 -1.955 21.647 1.00 96.56 198 ALA A CA 1
ATOM 1511 C C . ALA A 1 198 ? -20.368 -2.176 23.152 1.00 96.56 198 ALA A C 1
ATOM 1513 O O . ALA A 1 198 ? -20.840 -3.149 23.750 1.00 96.56 198 ALA A O 1
ATOM 1514 N N . PHE A 1 199 ? -19.593 -1.283 23.771 1.00 96.81 199 PHE A N 1
ATOM 1515 C CA . PHE A 1 199 ? -19.204 -1.331 25.188 1.00 96.81 199 PHE A CA 1
ATOM 1516 C C . PHE A 1 199 ? -19.695 -0.105 25.970 1.00 96.81 199 PHE A C 1
ATOM 1518 O O . PHE A 1 199 ? -19.112 0.292 26.980 1.00 96.81 199 PHE A O 1
ATOM 1525 N N . GLN A 1 200 ? -20.767 0.526 25.486 1.00 96.88 200 GLN A N 1
ATOM 1526 C CA . GLN A 1 200 ? -21.355 1.713 26.099 1.00 96.88 200 GLN A CA 1
ATOM 1527 C C . GLN A 1 200 ? -21.707 1.520 27.591 1.00 96.88 200 GLN A C 1
ATOM 1529 O O . GLN A 1 200 ? -21.374 2.420 28.369 1.00 96.88 200 GLN A O 1
ATOM 1534 N N . PRO A 1 201 ? -22.281 0.379 28.036 1.00 96.56 201 PRO A N 1
ATOM 1535 C CA . PRO A 1 201 ? -22.579 0.162 29.451 1.00 96.56 201 PRO A CA 1
ATOM 1536 C C . PRO A 1 201 ? -21.323 0.183 30.325 1.00 96.56 201 PRO A C 1
ATOM 1538 O O . PRO A 1 201 ? -21.290 0.872 31.344 1.00 96.56 201 PRO A O 1
ATOM 1541 N N . GLU A 1 202 ? -20.270 -0.519 29.903 1.00 97.31 202 GLU A N 1
ATOM 1542 C CA . GLU A 1 202 ? -19.007 -0.601 30.634 1.00 97.31 202 GLU A CA 1
ATOM 1543 C C . GLU A 1 202 ? -18.281 0.752 30.670 1.00 97.31 202 GLU A C 1
ATOM 1545 O O . GLU A 1 202 ? -17.694 1.124 31.687 1.00 97.31 202 GLU A O 1
ATOM 1550 N N . LEU A 1 203 ? -18.364 1.530 29.586 1.00 96.19 203 LEU A N 1
ATOM 1551 C CA . LEU A 1 203 ? -17.811 2.884 29.530 1.00 96.19 203 LEU A CA 1
ATOM 1552 C C . LEU A 1 203 ? -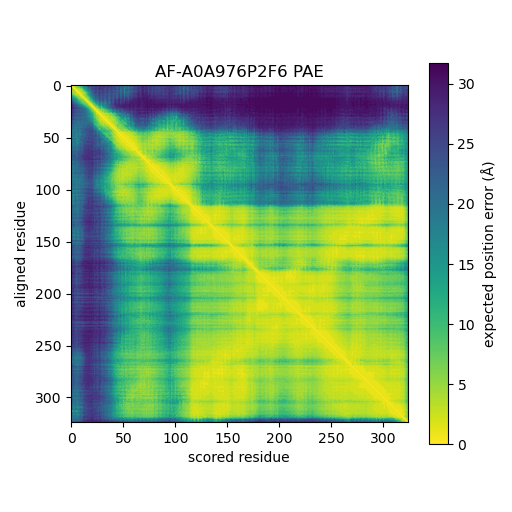18.543 3.854 30.468 1.00 96.19 203 LEU A C 1
ATOM 1554 O O . LEU A 1 203 ? -17.888 4.680 31.105 1.00 96.19 203 LEU A O 1
ATOM 1558 N N . GLN A 1 204 ? -19.873 3.759 30.570 1.00 96.12 204 GLN A N 1
ATOM 1559 C CA . GLN A 1 204 ? -20.679 4.616 31.450 1.00 96.12 204 GLN A CA 1
ATOM 1560 C C . GLN A 1 204 ? -20.519 4.274 32.931 1.00 96.12 204 GLN A C 1
ATOM 1562 O O . GLN A 1 204 ? -20.507 5.174 33.767 1.00 96.12 204 GLN A O 1
ATOM 1567 N N . GLN A 1 205 ? -20.408 2.986 33.252 1.00 96.06 205 GLN A N 1
ATOM 1568 C CA . GLN A 1 205 ? -20.258 2.501 34.627 1.00 96.06 205 GLN A CA 1
ATOM 1569 C C . GLN A 1 205 ? -18.804 2.524 35.112 1.00 96.06 205 GLN A C 1
ATOM 1571 O O . GLN A 1 205 ? -18.541 2.190 36.263 1.00 96.06 205 GLN A O 1
ATOM 1576 N N . GLU A 1 206 ? -17.869 2.912 34.241 1.00 94.25 206 GLU A N 1
ATOM 1577 C CA . GLU A 1 206 ? -16.429 2.832 34.483 1.00 94.25 206 GLU A CA 1
ATOM 1578 C C . GLU A 1 206 ? -15.979 1.426 34.915 1.00 94.25 206 GLU A C 1
ATOM 1580 O O . GLU A 1 206 ? -15.111 1.275 35.775 1.00 94.25 206 GLU A O 1
ATOM 1585 N N . ASP A 1 207 ? -16.542 0.383 34.296 1.00 97.19 207 ASP A N 1
ATOM 1586 C CA . ASP A 1 207 ? -16.149 -1.006 34.544 1.00 97.19 207 ASP A CA 1
ATOM 1587 C C . ASP A 1 207 ? -14.804 -1.313 33.867 1.00 97.19 207 ASP A C 1
ATOM 1589 O O . ASP A 1 207 ? -14.707 -1.907 32.788 1.00 97.19 207 ASP A O 1
ATOM 1593 N N . LEU A 1 208 ? -13.736 -0.858 34.520 1.00 96.69 208 LEU A N 1
ATOM 1594 C CA . LEU A 1 208 ? -12.368 -0.978 34.032 1.00 96.69 208 LEU A CA 1
ATOM 1595 C C . LEU A 1 208 ? -11.921 -2.439 33.884 1.00 96.69 208 LEU A C 1
ATOM 1597 O O . LEU A 1 208 ? -11.113 -2.720 33.002 1.00 96.69 208 LEU A O 1
ATOM 1601 N N . LEU A 1 209 ? -12.446 -3.366 34.694 1.00 97.12 209 LEU A N 1
ATOM 1602 C CA . LEU A 1 209 ? -12.069 -4.783 34.640 1.00 97.12 209 LEU A CA 1
ATOM 1603 C C . LEU A 1 209 ? -12.621 -5.458 33.382 1.00 97.12 209 LEU A C 1
ATOM 1605 O O . LEU A 1 209 ? -11.895 -6.184 32.696 1.00 97.12 209 LEU A O 1
ATOM 1609 N N . THR A 1 210 ? -13.884 -5.196 33.040 1.00 96.06 210 THR A N 1
ATOM 1610 C CA . THR A 1 210 ? -14.479 -5.744 31.814 1.00 96.06 210 THR A CA 1
ATOM 1611 C C . THR A 1 210 ? -13.848 -5.125 30.568 1.00 96.06 210 THR A C 1
ATOM 1613 O O . THR A 1 210 ? -13.540 -5.850 29.618 1.00 96.06 210 THR A O 1
ATOM 1616 N N . LEU A 1 211 ? -13.581 -3.813 30.579 1.00 96.94 211 LEU A N 1
ATOM 1617 C CA . LEU A 1 211 ? -12.886 -3.130 29.481 1.00 96.94 211 LEU A CA 1
ATOM 1618 C C . LEU A 1 211 ? -11.465 -3.672 29.289 1.00 96.94 211 LEU A C 1
ATOM 1620 O O . LEU A 1 211 ? -11.062 -3.948 28.159 1.00 96.94 211 LEU A O 1
ATOM 1624 N N . GLU A 1 212 ? -10.725 -3.877 30.380 1.00 97.25 212 GLU A N 1
ATOM 1625 C CA . GLU A 1 212 ? -9.407 -4.509 30.355 1.00 97.25 212 GLU A CA 1
ATOM 1626 C C . GLU A 1 212 ? -9.464 -5.901 29.720 1.00 97.25 212 GLU A C 1
ATOM 1628 O O . GLU A 1 212 ? -8.709 -6.193 28.787 1.00 97.25 212 GLU A O 1
ATOM 1633 N N . SER A 1 213 ? -10.374 -6.758 30.196 1.00 96.56 213 SER A N 1
ATOM 1634 C CA . SER A 1 213 ? -10.530 -8.110 29.659 1.00 96.56 213 SER A CA 1
ATOM 1635 C C . SER A 1 213 ? -10.863 -8.076 28.168 1.00 96.56 213 SER A C 1
ATOM 1637 O O . SER A 1 213 ? -10.228 -8.793 27.397 1.00 96.56 213 SER A O 1
ATOM 1639 N N . ALA A 1 214 ? -11.793 -7.215 27.748 1.00 95.69 214 ALA A N 1
ATOM 1640 C CA . ALA A 1 214 ? -12.167 -7.081 26.347 1.00 95.69 214 ALA A CA 1
ATOM 1641 C C . ALA A 1 214 ? -10.993 -6.598 25.485 1.00 95.69 214 ALA A C 1
ATOM 1643 O O . ALA A 1 214 ? -10.681 -7.215 24.470 1.00 95.69 214 ALA A O 1
ATOM 1644 N N . ALA A 1 215 ? -10.278 -5.548 25.892 1.00 94.38 215 ALA A N 1
ATOM 1645 C CA . ALA A 1 215 ? -9.144 -5.036 25.124 1.00 94.38 215 ALA A CA 1
ATOM 1646 C C . ALA A 1 215 ? -8.029 -6.083 24.955 1.00 94.38 215 ALA A C 1
ATOM 1648 O O . ALA A 1 215 ? -7.430 -6.185 23.881 1.00 94.38 215 ALA A O 1
ATOM 1649 N N . ASN A 1 216 ? -7.765 -6.882 25.994 1.00 94.19 216 ASN A N 1
ATOM 1650 C CA . ASN A 1 216 ? -6.794 -7.974 25.927 1.00 94.19 216 ASN A CA 1
ATOM 1651 C C . ASN A 1 216 ? -7.283 -9.138 25.049 1.00 94.19 216 ASN A C 1
ATOM 1653 O O . ASN A 1 216 ? -6.473 -9.747 24.351 1.00 94.19 216 ASN A O 1
ATOM 1657 N N . ASP A 1 217 ? -8.583 -9.421 25.009 1.00 94.44 217 ASP A N 1
ATOM 1658 C CA . ASP A 1 217 ? -9.136 -10.435 24.111 1.00 94.44 217 ASP A CA 1
ATOM 1659 C C . ASP A 1 217 ? -8.985 -10.043 22.641 1.00 94.44 217 ASP A C 1
ATOM 1661 O O . ASP A 1 217 ? -8.587 -10.878 21.829 1.00 94.44 217 ASP A O 1
ATOM 1665 N N . PHE A 1 218 ? -9.203 -8.770 22.289 1.00 92.00 218 PHE A N 1
ATOM 1666 C CA . PHE A 1 218 ? -9.071 -8.282 20.905 1.00 92.00 218 PHE A CA 1
ATOM 1667 C C . PHE A 1 218 ? -7.671 -8.512 20.296 1.00 92.00 218 PHE A C 1
ATOM 1669 O O . PHE A 1 218 ? -7.523 -8.552 19.065 1.00 92.00 218 PHE A O 1
ATOM 1676 N N . ILE A 1 219 ? -6.653 -8.695 21.147 1.00 90.38 219 ILE A N 1
ATOM 1677 C CA . ILE A 1 219 ? -5.264 -8.991 20.764 1.00 90.38 219 ILE A CA 1
ATOM 1678 C C . ILE A 1 219 ? -4.812 -10.424 21.070 1.00 90.38 219 ILE A C 1
ATOM 1680 O O . ILE A 1 219 ? -3.685 -10.766 20.730 1.00 90.38 219 ILE A O 1
ATOM 1684 N N . ARG A 1 220 ? -5.637 -11.258 21.714 1.00 89.38 220 ARG A N 1
ATOM 1685 C CA . ARG A 1 220 ? -5.281 -12.637 22.112 1.00 89.38 220 ARG A CA 1
ATOM 1686 C C . ARG A 1 220 ? -6.153 -13.704 21.470 1.00 89.38 220 ARG A C 1
ATOM 1688 O O . ARG A 1 220 ? -5.688 -14.828 21.304 1.00 89.38 220 ARG A O 1
ATOM 1695 N N . ILE A 1 221 ? -7.386 -13.356 21.115 1.00 90.44 221 ILE A N 1
ATOM 1696 C CA . ILE A 1 221 ? -8.374 -14.261 20.530 1.00 90.44 221 ILE A CA 1
ATOM 1697 C C . ILE A 1 221 ? -8.530 -13.956 19.038 1.00 90.44 221 ILE A C 1
ATOM 1699 O O . ILE A 1 221 ? -8.397 -12.812 18.580 1.00 90.44 221 ILE A O 1
ATOM 1703 N N . ASP A 1 222 ? -8.723 -15.009 18.250 1.00 89.56 222 ASP A N 1
ATOM 1704 C CA . ASP A 1 222 ? -8.983 -14.885 16.824 1.00 89.56 222 ASP A CA 1
ATOM 1705 C C . ASP A 1 222 ? -10.342 -14.228 16.558 1.00 89.56 222 ASP A C 1
ATOM 1707 O O . ASP A 1 222 ? -11.123 -13.932 17.462 1.00 89.56 222 ASP A O 1
ATOM 1711 N N . LYS A 1 223 ? -10.586 -13.899 15.289 1.00 90.50 223 LYS A N 1
ATOM 1712 C CA . LYS A 1 223 ? -11.807 -13.194 14.897 1.00 90.50 223 LYS A CA 1
ATOM 1713 C C . LYS A 1 223 ? -13.053 -14.005 15.284 1.00 90.50 223 LYS A C 1
ATOM 1715 O O . LYS A 1 223 ? -13.999 -13.427 15.808 1.00 90.50 223 LYS A O 1
ATOM 1720 N N . ASP A 1 224 ? -13.022 -15.317 15.081 1.00 92.25 224 ASP A N 1
ATOM 1721 C CA . ASP A 1 224 ? -14.170 -16.191 15.315 1.00 92.25 224 ASP A CA 1
ATOM 1722 C C . ASP A 1 224 ? -14.480 -16.321 16.811 1.00 92.25 224 ASP A C 1
ATOM 1724 O O . ASP A 1 224 ? -15.637 -16.199 17.216 1.00 92.25 224 ASP A O 1
ATOM 1728 N N . GLY A 1 225 ? -13.459 -16.470 17.662 1.00 94.44 225 GLY A N 1
ATOM 1729 C CA . GLY A 1 225 ? -13.641 -16.452 19.112 1.00 94.44 225 GLY A CA 1
ATOM 1730 C C . GLY A 1 225 ? -14.109 -15.088 19.633 1.00 94.44 225 GLY A C 1
ATOM 1731 O O . GLY A 1 225 ? -14.965 -15.022 20.517 1.00 94.44 225 GLY A O 1
ATOM 1732 N N . LEU A 1 226 ? -13.619 -13.985 19.053 1.00 94.50 226 LEU A N 1
ATOM 1733 C CA . LEU A 1 226 ? -14.118 -12.641 19.367 1.00 94.50 226 LEU A CA 1
ATOM 1734 C C . LEU A 1 226 ? -15.580 -12.462 18.954 1.00 94.50 226 LEU A C 1
ATOM 1736 O O . LEU A 1 226 ? -16.346 -11.861 19.705 1.00 94.50 226 LEU A O 1
ATOM 1740 N N . TRP A 1 227 ? -15.980 -13.000 17.802 1.00 95.75 227 TRP A N 1
ATOM 1741 C CA . TRP A 1 227 ? -17.362 -12.949 17.330 1.00 95.75 227 TRP A CA 1
ATOM 1742 C C . TRP A 1 227 ? -18.290 -13.735 18.254 1.00 95.75 227 TRP A C 1
ATOM 1744 O O . TRP A 1 227 ? -19.330 -13.229 18.663 1.00 95.75 227 TRP A O 1
ATOM 1754 N N . GLN A 1 228 ? -17.883 -14.932 18.679 1.00 96.75 228 GLN A N 1
ATOM 1755 C CA . GLN A 1 228 ? -18.651 -15.719 19.648 1.00 96.75 228 GLN A CA 1
ATOM 1756 C C . GLN A 1 228 ? -18.831 -14.985 20.983 1.00 96.75 228 GLN A C 1
ATOM 1758 O O . GLN A 1 228 ? -19.896 -15.073 21.593 1.00 96.75 228 GLN A O 1
ATOM 1763 N N . LYS A 1 229 ? -17.806 -14.255 21.442 1.00 97.12 229 LYS A N 1
ATOM 1764 C CA . LYS A 1 229 ? -17.830 -13.576 22.744 1.00 97.12 229 LYS A CA 1
ATOM 1765 C C . LYS A 1 229 ? -18.526 -12.212 22.716 1.00 97.12 229 LYS A C 1
ATOM 1767 O O . LYS A 1 229 ? -19.211 -11.857 23.674 1.00 97.12 229 LYS A O 1
ATOM 1772 N N . TYR A 1 230 ? -18.341 -11.443 21.645 1.00 96.94 230 TYR A N 1
ATOM 1773 C CA . TYR A 1 230 ? -18.745 -10.036 21.570 1.00 96.94 230 TYR A CA 1
ATOM 1774 C C . TYR A 1 230 ? -19.650 -9.700 20.382 1.00 96.94 230 TYR A C 1
ATOM 1776 O O . TYR A 1 230 ? -20.183 -8.597 20.350 1.00 96.94 230 TYR A O 1
ATOM 1784 N N . GLY A 1 231 ? -19.871 -10.613 19.433 1.00 95.19 231 GLY A N 1
ATOM 1785 C CA . GLY A 1 231 ? -20.609 -10.343 18.193 1.00 95.19 231 GLY A CA 1
ATOM 1786 C C . GLY A 1 231 ? -22.031 -9.828 18.411 1.00 95.19 231 GLY A C 1
ATOM 1787 O O . GLY A 1 231 ? -22.461 -8.910 17.722 1.00 95.19 231 GLY A O 1
ATOM 1788 N N . ALA A 1 232 ? -22.716 -10.311 19.452 1.00 96.69 232 ALA A N 1
ATOM 1789 C CA . ALA A 1 232 ? -24.054 -9.845 19.830 1.00 96.69 232 ALA A CA 1
ATOM 1790 C C . ALA A 1 232 ? -24.116 -8.364 20.270 1.00 96.69 232 ALA A C 1
ATOM 1792 O O . ALA A 1 232 ? -25.208 -7.828 20.436 1.00 96.69 232 ALA A O 1
ATOM 1793 N N . ARG A 1 233 ? -22.967 -7.705 20.481 1.00 96.12 233 ARG A N 1
ATOM 1794 C CA . ARG A 1 233 ? -22.870 -6.277 20.833 1.00 96.12 233 ARG A CA 1
ATOM 1795 C C . ARG A 1 233 ? -22.817 -5.353 19.613 1.00 96.12 233 ARG A C 1
ATOM 1797 O O . ARG A 1 233 ? -22.802 -4.139 19.787 1.00 96.12 233 ARG A O 1
ATOM 1804 N N . PHE A 1 234 ? -22.740 -5.907 18.406 1.00 96.44 234 PHE A N 1
ATOM 1805 C CA . PHE A 1 234 ? -22.630 -5.154 17.161 1.00 96.44 234 PHE A CA 1
ATOM 1806 C C . PHE A 1 234 ? -23.904 -5.305 16.330 1.00 96.44 234 PHE A C 1
ATOM 1808 O O . PHE A 1 234 ? -24.512 -6.373 16.303 1.00 96.44 234 PHE A O 1
ATOM 1815 N N . ASP A 1 235 ? -24.268 -4.253 15.596 1.00 93.25 235 ASP A N 1
ATOM 1816 C CA . ASP A 1 235 ? -25.477 -4.236 14.758 1.00 93.25 235 ASP A CA 1
ATOM 1817 C C . ASP A 1 235 ? -25.422 -5.242 13.596 1.00 93.25 235 ASP A C 1
ATOM 1819 O O . ASP A 1 235 ? -26.448 -5.658 13.060 1.00 93.25 235 ASP A O 1
ATOM 1823 N N . SER A 1 236 ? -24.213 -5.613 13.166 1.00 95.12 236 SER A N 1
ATOM 1824 C CA . SER A 1 236 ? -23.981 -6.584 12.099 1.00 95.12 236 SER A CA 1
ATOM 1825 C C . SER A 1 236 ? -22.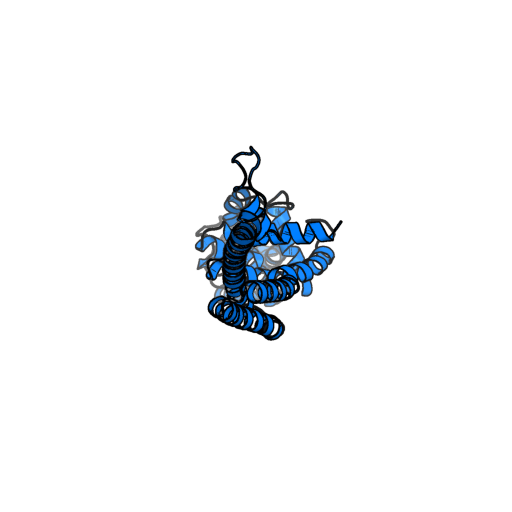580 -7.188 12.183 1.00 95.12 236 SER A C 1
ATOM 1827 O O . SER A 1 236 ? -21.671 -6.613 12.787 1.00 95.12 236 SER A O 1
ATOM 1829 N N . GLU A 1 237 ? -22.384 -8.316 11.499 1.00 94.00 237 GLU A N 1
ATOM 1830 C CA . GLU A 1 237 ? -21.058 -8.919 11.318 1.00 94.00 237 GLU A CA 1
ATOM 1831 C C . GLU A 1 237 ? -20.096 -7.967 10.592 1.00 94.00 237 GLU A C 1
ATOM 1833 O O . GLU A 1 237 ? -18.944 -7.837 10.987 1.00 94.00 237 GLU A O 1
ATOM 1838 N N . ALA A 1 238 ? -20.579 -7.205 9.605 1.00 91.50 238 ALA A N 1
ATOM 1839 C CA . ALA A 1 238 ? -19.766 -6.210 8.907 1.00 91.50 238 ALA A CA 1
ATOM 1840 C C . ALA A 1 238 ? -19.262 -5.095 9.846 1.00 91.50 238 ALA A C 1
ATOM 1842 O O . ALA A 1 238 ? -18.098 -4.698 9.771 1.00 91.50 238 ALA A O 1
ATOM 1843 N N . ALA A 1 239 ? -20.113 -4.617 10.762 1.00 92.69 239 ALA A N 1
ATOM 1844 C CA . ALA A 1 239 ? -19.722 -3.627 11.766 1.00 92.69 239 ALA A CA 1
ATOM 1845 C C . ALA A 1 239 ? -18.692 -4.198 12.757 1.00 92.69 239 ALA A C 1
ATOM 1847 O O . ALA A 1 239 ? -17.725 -3.522 13.112 1.00 92.69 239 ALA A O 1
ATOM 1848 N N . PHE A 1 240 ? -18.856 -5.456 13.171 1.00 95.06 240 PHE A N 1
ATOM 1849 C CA . PHE A 1 240 ? -17.866 -6.15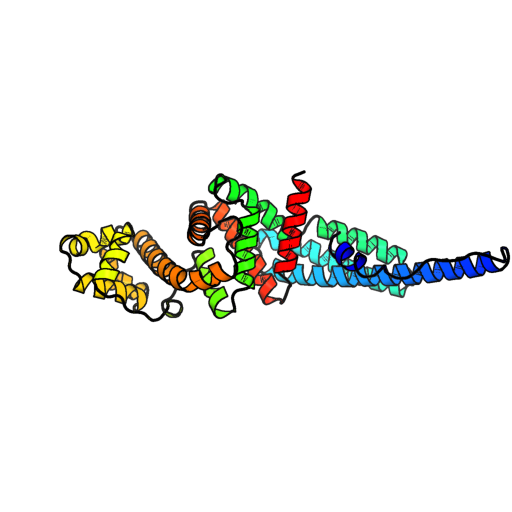0 13.993 1.00 95.06 240 PHE A CA 1
ATOM 1850 C C . PHE A 1 240 ? -16.524 -6.315 13.268 1.00 95.06 240 PHE A C 1
ATOM 1852 O O . PHE A 1 240 ? -15.477 -5.996 13.830 1.00 95.06 240 PHE A O 1
ATOM 1859 N N . ASP A 1 241 ? -16.541 -6.742 12.008 1.00 91.12 241 ASP A N 1
ATOM 1860 C CA . ASP A 1 241 ? -15.342 -6.930 11.189 1.00 91.12 241 ASP A CA 1
ATOM 1861 C C . ASP A 1 241 ? -14.553 -5.638 11.035 1.00 91.12 241 ASP A C 1
ATOM 1863 O O . ASP A 1 241 ? -13.337 -5.606 11.253 1.00 91.12 241 ASP A O 1
ATOM 1867 N N . GLN A 1 242 ? -15.259 -4.554 10.717 1.00 89.06 242 GLN A N 1
ATOM 1868 C CA . GLN A 1 242 ? -14.680 -3.222 10.631 1.00 89.06 242 GLN A CA 1
ATOM 1869 C C . GLN A 1 242 ? -14.088 -2.791 11.977 1.00 89.06 242 GLN A C 1
ATOM 1871 O O . GLN A 1 242 ? -12.974 -2.266 12.020 1.00 89.06 242 GLN A O 1
ATOM 1876 N N . CYS A 1 243 ? -14.791 -3.048 13.081 1.00 92.31 243 CYS A N 1
ATOM 1877 C CA . CYS A 1 243 ? -14.319 -2.736 14.425 1.00 92.31 243 CYS A CA 1
ATOM 1878 C C . CYS A 1 243 ? -13.022 -3.483 14.769 1.00 92.31 243 CYS A C 1
ATOM 1880 O O . CYS A 1 243 ? -12.050 -2.871 15.222 1.00 92.31 243 CYS A O 1
ATOM 1882 N N . VAL A 1 244 ? -12.977 -4.797 14.536 1.00 92.19 244 VAL A N 1
ATOM 1883 C CA . VAL A 1 244 ? -11.784 -5.619 14.779 1.00 92.19 244 VAL A CA 1
ATOM 1884 C C . VAL A 1 244 ? -10.622 -5.145 13.907 1.00 92.19 244 VAL A C 1
ATOM 1886 O O . VAL A 1 244 ? -9.506 -4.995 14.411 1.00 92.19 244 VAL A O 1
ATOM 1889 N N . LEU A 1 245 ? -10.867 -4.860 12.623 1.00 88.50 245 LEU A N 1
ATOM 1890 C CA . LEU A 1 245 ? -9.845 -4.346 11.713 1.00 88.50 245 LEU A CA 1
ATOM 1891 C C . LEU A 1 245 ? -9.278 -3.010 12.207 1.00 88.50 245 LEU A C 1
ATOM 1893 O O . LEU A 1 245 ? -8.066 -2.902 12.380 1.00 88.50 245 LEU A O 1
ATOM 1897 N N . GLN A 1 246 ? -10.133 -2.028 12.504 1.00 88.19 246 GLN A N 1
ATOM 1898 C CA . GLN A 1 246 ? -9.715 -0.702 12.973 1.00 88.19 246 GLN A CA 1
ATOM 1899 C C . GLN A 1 246 ? -8.953 -0.766 14.299 1.00 88.19 246 GLN A C 1
ATOM 1901 O O . GLN A 1 246 ? -7.957 -0.059 14.482 1.00 88.19 246 GLN A O 1
ATOM 1906 N N . PHE A 1 247 ? -9.395 -1.621 15.226 1.00 90.81 247 PHE A N 1
ATOM 1907 C CA . PHE A 1 247 ? -8.699 -1.816 16.491 1.00 90.81 247 PHE A CA 1
ATOM 1908 C C . PHE A 1 247 ? -7.289 -2.360 16.254 1.00 90.81 247 PHE A C 1
ATOM 1910 O O . PHE A 1 247 ? -6.318 -1.816 16.775 1.00 90.81 247 PHE A O 1
ATOM 1917 N N . ARG A 1 248 ? -7.145 -3.389 15.414 1.00 89.94 248 ARG A N 1
ATOM 1918 C CA . ARG A 1 248 ? -5.841 -4.003 15.124 1.00 89.94 248 ARG A CA 1
ATOM 1919 C C . ARG A 1 248 ? -4.933 -3.100 14.285 1.00 89.94 248 ARG A C 1
ATOM 1921 O O . ARG A 1 248 ? -3.730 -3.065 14.541 1.00 89.94 248 ARG A O 1
ATOM 1928 N N . GLN A 1 249 ? -5.489 -2.331 13.347 1.00 88.62 249 GLN A N 1
ATOM 1929 C CA . GLN A 1 249 ? -4.757 -1.322 12.571 1.00 88.62 249 GLN A CA 1
ATOM 1930 C C . GLN A 1 249 ? -4.140 -0.263 13.480 1.00 88.62 249 GLN A C 1
ATOM 1932 O O . GLN A 1 249 ? -2.964 0.039 13.337 1.00 88.62 249 GLN A O 1
ATOM 1937 N N . MET A 1 250 ? -4.879 0.230 14.474 1.00 88.31 250 MET A N 1
ATOM 1938 C CA . MET A 1 250 ? -4.356 1.197 15.442 1.00 88.31 250 MET A CA 1
ATOM 1939 C C . MET A 1 250 ? -3.138 0.659 16.215 1.00 88.31 250 MET A C 1
ATOM 1941 O O . MET A 1 250 ? -2.190 1.398 16.487 1.00 88.31 250 MET A O 1
ATOM 1945 N N . LEU A 1 251 ? -3.130 -0.628 16.569 1.00 88.81 251 LEU A N 1
ATOM 1946 C CA . LEU A 1 251 ? -1.983 -1.237 17.254 1.00 88.81 251 LEU A CA 1
ATOM 1947 C C . LEU A 1 251 ? -0.788 -1.406 16.320 1.00 88.81 251 LEU A C 1
ATOM 1949 O O . LEU A 1 251 ? 0.351 -1.167 16.718 1.00 88.81 251 LEU A O 1
ATOM 1953 N N . MET A 1 252 ? -1.061 -1.777 15.071 1.00 89.62 252 MET A N 1
ATOM 1954 C CA . MET A 1 252 ? -0.056 -1.839 14.020 1.00 89.62 252 MET A CA 1
ATOM 1955 C C . MET A 1 252 ? 0.540 -0.454 13.734 1.00 89.62 252 MET A C 1
ATOM 1957 O O . MET A 1 252 ? 1.753 -0.332 13.595 1.00 89.62 252 MET A O 1
ATOM 1961 N N . ASP A 1 253 ? -0.281 0.596 13.739 1.00 91.44 253 ASP A N 1
ATOM 1962 C CA . ASP A 1 253 ? 0.149 1.982 13.561 1.00 91.44 253 ASP A CA 1
ATOM 1963 C C . ASP A 1 253 ? 1.099 2.426 14.672 1.00 91.44 253 ASP A C 1
ATOM 1965 O O . ASP A 1 253 ? 2.127 3.044 14.399 1.00 91.44 253 ASP A O 1
ATOM 1969 N N . ARG A 1 254 ? 0.818 2.049 15.924 1.00 89.06 254 ARG A N 1
ATOM 1970 C CA . ARG A 1 254 ? 1.717 2.319 17.055 1.00 89.06 254 ARG A CA 1
ATOM 1971 C C . ARG A 1 254 ? 3.094 1.676 16.867 1.00 89.06 254 ARG A C 1
ATOM 1973 O O . ARG A 1 254 ? 4.099 2.280 17.237 1.00 89.06 254 ARG A O 1
ATOM 1980 N N . GLU A 1 255 ? 3.145 0.468 16.310 1.00 89.50 255 GLU A N 1
ATOM 1981 C CA . GLU A 1 255 ? 4.401 -0.231 16.025 1.00 89.50 255 GLU A CA 1
ATOM 1982 C C . GLU A 1 255 ? 5.139 0.368 14.820 1.00 89.50 255 GLU A C 1
ATOM 1984 O O . GLU A 1 255 ? 6.356 0.541 14.868 1.00 89.50 255 GLU A O 1
ATOM 1989 N N . LEU A 1 256 ? 4.421 0.681 13.738 1.00 92.31 256 LEU A N 1
ATOM 1990 C CA . LEU A 1 256 ? 5.002 1.157 12.481 1.00 92.31 256 LEU A CA 1
ATOM 1991 C C . LEU A 1 256 ? 5.471 2.611 12.563 1.00 92.31 256 LEU A C 1
ATOM 1993 O O . LEU A 1 256 ? 6.511 2.941 11.989 1.00 92.31 256 LEU A O 1
ATOM 1997 N N . LYS A 1 257 ? 4.746 3.463 13.296 1.00 94.75 257 LYS A N 1
ATOM 1998 C CA . LYS A 1 257 ? 4.986 4.906 13.383 1.00 94.75 257 LYS A CA 1
ATOM 1999 C C . LYS A 1 257 ? 6.454 5.311 13.578 1.00 94.75 257 LYS A C 1
ATOM 2001 O O . LYS A 1 257 ? 6.934 6.069 12.740 1.00 94.75 257 LYS A O 1
ATOM 2006 N N . PRO A 1 258 ? 7.200 4.831 14.594 1.00 93.06 258 PRO A N 1
ATOM 2007 C CA . PRO A 1 258 ? 8.585 5.268 14.797 1.00 93.06 258 PRO A CA 1
ATOM 2008 C C . PRO A 1 258 ? 9.496 4.950 13.601 1.00 93.06 258 PRO A C 1
ATOM 2010 O O . PRO A 1 258 ? 10.393 5.727 13.280 1.00 93.06 258 PRO A O 1
ATOM 2013 N N . TYR A 1 259 ? 9.256 3.831 12.912 1.00 92.75 259 TYR A N 1
ATOM 2014 C CA . TYR A 1 259 ? 10.023 3.453 11.725 1.00 92.75 259 TYR A CA 1
ATOM 2015 C C . TYR A 1 259 ? 9.661 4.324 10.526 1.00 92.75 259 TYR A C 1
ATOM 2017 O O . TYR A 1 259 ? 10.549 4.826 9.838 1.00 92.75 259 TYR A O 1
ATOM 2025 N N . VAL A 1 260 ? 8.366 4.534 10.297 1.00 94.00 260 VAL A N 1
ATOM 2026 C CA . VAL A 1 260 ? 7.880 5.374 9.200 1.00 94.00 260 VAL A CA 1
ATOM 2027 C C . VAL A 1 260 ? 8.329 6.825 9.374 1.00 94.00 260 VAL A C 1
ATOM 2029 O O . VAL A 1 260 ? 8.831 7.417 8.421 1.00 94.00 260 VAL A O 1
ATOM 2032 N N . ASP A 1 261 ? 8.251 7.372 10.589 1.00 92.25 261 ASP A N 1
ATOM 2033 C CA . ASP A 1 261 ? 8.745 8.719 10.891 1.00 92.25 261 ASP A CA 1
ATOM 2034 C C . ASP A 1 261 ? 10.246 8.845 10.576 1.00 92.25 261 ASP A C 1
ATOM 2036 O O . ASP A 1 261 ? 10.662 9.832 9.974 1.00 92.25 261 ASP A O 1
ATOM 2040 N N . SER A 1 262 ? 11.058 7.831 10.910 1.00 91.56 262 SER A N 1
ATOM 2041 C CA . SER A 1 262 ? 12.499 7.840 10.603 1.00 91.56 262 SER A CA 1
ATOM 2042 C C . SER A 1 262 ? 12.823 7.759 9.106 1.00 91.56 262 SER A C 1
ATOM 2044 O O . SER A 1 262 ? 13.867 8.244 8.673 1.00 91.56 262 SER A O 1
ATOM 2046 N N . ILE A 1 263 ? 11.943 7.143 8.310 1.00 92.50 263 ILE A N 1
ATOM 2047 C CA . ILE A 1 263 ? 12.090 7.058 6.852 1.00 92.50 263 ILE A CA 1
ATOM 2048 C C . ILE A 1 263 ? 11.713 8.391 6.195 1.00 92.50 263 ILE A C 1
ATOM 2050 O O . ILE A 1 263 ? 12.339 8.786 5.206 1.00 92.50 263 ILE A O 1
ATOM 2054 N N . GLY A 1 264 ? 10.705 9.059 6.756 1.00 91.00 264 GLY A N 1
ATOM 2055 C CA . GLY A 1 264 ? 10.101 10.275 6.237 1.00 91.00 264 GLY A CA 1
ATOM 2056 C C . GLY A 1 264 ? 8.739 10.007 5.594 1.00 91.00 264 GLY A C 1
ATOM 2057 O O . GLY A 1 264 ? 8.542 9.037 4.865 1.00 91.00 264 GLY A O 1
ATOM 2058 N N . VAL A 1 265 ? 7.800 10.914 5.855 1.00 90.62 265 VAL A N 1
ATOM 2059 C CA . VAL A 1 265 ? 6.384 10.837 5.438 1.00 90.62 265 VAL A CA 1
ATOM 2060 C C . VAL A 1 265 ? 6.066 11.714 4.222 1.00 90.62 265 VAL A C 1
ATOM 2062 O O . VAL A 1 265 ? 4.901 11.925 3.884 1.00 90.62 265 VAL A O 1
ATOM 2065 N N . GLY A 1 266 ? 7.108 12.236 3.569 1.00 90.25 266 GLY A N 1
ATOM 2066 C CA . GLY A 1 266 ? 6.996 13.039 2.356 1.00 90.25 266 GLY A CA 1
ATOM 2067 C C . GLY A 1 266 ? 6.034 14.226 2.519 1.00 90.25 266 GLY A C 1
ATOM 2068 O O . GLY A 1 266 ? 6.061 14.898 3.555 1.00 90.25 266 GLY A O 1
ATOM 2069 N N . PRO A 1 267 ? 5.164 14.491 1.529 1.00 89.62 267 PRO A N 1
ATOM 2070 C CA . PRO A 1 267 ? 4.282 15.655 1.537 1.00 89.62 267 PRO A CA 1
ATOM 2071 C C . PRO A 1 267 ? 3.105 15.531 2.513 1.00 89.62 267 PRO A C 1
ATOM 2073 O O . PRO A 1 267 ? 2.350 16.482 2.668 1.00 89.62 267 PRO A O 1
ATOM 2076 N N . ALA A 1 268 ? 2.927 14.384 3.177 1.00 90.69 268 ALA A N 1
ATOM 2077 C CA . ALA A 1 268 ? 1.921 14.252 4.222 1.00 90.69 268 ALA A CA 1
ATOM 2078 C C . ALA A 1 268 ? 2.333 14.962 5.524 1.00 90.69 268 ALA A C 1
ATOM 2080 O O . ALA A 1 268 ? 1.491 15.138 6.396 1.00 90.69 268 ALA A O 1
ATOM 2081 N N . GLU A 1 269 ? 3.602 15.363 5.684 1.00 90.31 269 GLU A N 1
ATOM 2082 C CA . GLU A 1 269 ? 4.171 16.091 6.841 1.00 90.31 269 GLU A CA 1
ATOM 2083 C C . GLU A 1 269 ? 4.158 15.346 8.189 1.00 90.31 269 GLU A C 1
ATOM 2085 O O . GLU A 1 269 ? 4.996 15.606 9.049 1.00 90.31 269 GLU A O 1
ATOM 2090 N N . SER A 1 270 ? 3.235 14.407 8.404 1.00 94.44 270 SER A N 1
ATOM 2091 C CA . SER A 1 270 ? 3.155 13.583 9.611 1.00 94.44 270 SER A CA 1
ATOM 2092 C C . SER A 1 270 ? 2.613 12.186 9.308 1.00 94.44 270 SER A C 1
ATOM 2094 O O . SER A 1 270 ? 1.831 12.001 8.374 1.00 94.44 270 SER A O 1
ATOM 2096 N N . TYR A 1 271 ? 2.960 11.209 10.154 1.00 94.69 271 TYR A N 1
ATOM 2097 C CA . TYR A 1 271 ? 2.378 9.861 10.095 1.00 94.69 271 TYR A CA 1
ATOM 2098 C C . TYR A 1 271 ? 0.847 9.889 10.131 1.00 94.69 271 TYR A C 1
ATOM 2100 O O . TYR A 1 271 ? 0.197 9.158 9.395 1.00 94.69 271 TYR A O 1
ATOM 2108 N N . GLN A 1 272 ? 0.270 10.757 10.968 1.00 93.75 272 GLN A N 1
ATOM 2109 C CA . GLN A 1 272 ? -1.178 10.835 11.132 1.00 93.75 272 GLN A CA 1
ATOM 2110 C C . GLN A 1 272 ? -1.859 11.288 9.840 1.00 93.75 272 GLN A C 1
ATOM 2112 O O . GLN A 1 272 ? -2.801 10.642 9.398 1.00 93.75 272 GLN A O 1
ATOM 2117 N N . LYS A 1 273 ? -1.355 12.353 9.207 1.00 94.88 273 LYS A N 1
ATOM 2118 C CA . LYS A 1 273 ? -1.864 12.824 7.912 1.00 94.88 273 LYS A CA 1
ATOM 2119 C C . LYS A 1 273 ? -1.676 11.774 6.812 1.00 94.88 273 LYS A C 1
ATOM 2121 O O . LYS A 1 273 ? -2.572 11.606 5.993 1.00 94.88 273 LYS A O 1
ATOM 2126 N N . LEU A 1 274 ? -0.556 11.042 6.818 1.00 96.38 274 LEU A N 1
ATOM 2127 C CA . LEU A 1 274 ? -0.310 9.953 5.868 1.00 96.38 274 LEU A CA 1
ATOM 2128 C C . LEU A 1 274 ? -1.346 8.833 6.021 1.00 96.38 274 LEU A C 1
ATOM 2130 O O . LEU A 1 274 ? -1.934 8.410 5.030 1.00 96.38 274 LEU A O 1
ATOM 2134 N N . MET A 1 275 ? -1.584 8.375 7.254 1.00 95.44 275 MET A N 1
ATOM 2135 C CA . MET A 1 275 ? -2.573 7.330 7.524 1.00 95.44 275 MET A CA 1
ATOM 2136 C C . MET A 1 275 ? -3.984 7.808 7.206 1.00 95.44 275 MET A C 1
ATOM 2138 O O . MET A 1 275 ? -4.711 7.087 6.543 1.00 95.44 275 MET A O 1
ATOM 2142 N N . THR A 1 276 ? -4.346 9.039 7.578 1.00 94.31 276 THR A N 1
ATOM 2143 C CA . THR A 1 276 ? -5.650 9.611 7.221 1.00 94.31 276 THR A CA 1
ATOM 2144 C C . THR A 1 276 ? -5.844 9.661 5.709 1.00 94.31 276 THR A C 1
ATOM 2146 O O . THR A 1 276 ? -6.892 9.241 5.243 1.00 94.31 276 THR A O 1
ATOM 2149 N N . ALA A 1 277 ? -4.843 10.088 4.932 1.00 96.12 277 ALA A N 1
ATOM 2150 C CA . ALA A 1 277 ? -4.941 10.083 3.474 1.00 96.12 277 ALA A CA 1
ATOM 2151 C C . ALA A 1 277 ? -5.178 8.667 2.923 1.00 96.12 277 ALA A C 1
ATOM 2153 O O . ALA A 1 277 ? -6.070 8.477 2.104 1.00 96.12 277 ALA A O 1
ATOM 2154 N N . ILE A 1 278 ? -4.429 7.668 3.404 1.00 95.69 278 ILE A N 1
ATOM 2155 C CA . ILE A 1 278 ? -4.617 6.261 3.014 1.00 95.69 278 ILE A CA 1
ATOM 2156 C C . ILE A 1 278 ? -6.014 5.767 3.404 1.00 95.69 278 ILE A C 1
ATOM 2158 O O . ILE A 1 278 ? -6.675 5.125 2.593 1.00 95.69 278 ILE A O 1
ATOM 2162 N N . ASP A 1 279 ? -6.475 6.074 4.614 1.00 94.31 279 ASP A N 1
ATOM 2163 C CA . ASP A 1 279 ? -7.788 5.664 5.107 1.00 94.31 279 ASP A CA 1
ATOM 2164 C C . ASP A 1 279 ? -8.906 6.274 4.247 1.00 94.31 279 ASP A C 1
ATOM 2166 O O . ASP A 1 279 ? -9.815 5.556 3.840 1.00 94.31 279 ASP A O 1
ATOM 2170 N N . THR A 1 280 ? -8.793 7.552 3.867 1.00 94.50 280 THR A N 1
ATOM 2171 C CA . THR A 1 280 ? -9.754 8.215 2.970 1.00 94.50 280 THR A CA 1
ATOM 2172 C C . THR A 1 280 ? -9.782 7.572 1.579 1.00 94.50 280 THR A C 1
ATOM 2174 O O . THR A 1 280 ? -10.855 7.436 1.002 1.00 94.50 280 THR A O 1
ATOM 2177 N N . LEU A 1 281 ? -8.648 7.098 1.040 1.00 95.00 281 LEU A N 1
ATOM 2178 C CA . LEU A 1 281 ? -8.647 6.363 -0.237 1.00 95.00 281 LEU A CA 1
ATOM 2179 C C . LEU A 1 281 ? -9.476 5.069 -0.187 1.00 95.00 281 LEU A C 1
ATOM 2181 O O . LEU A 1 281 ? -9.954 4.633 -1.227 1.00 95.00 281 LEU A O 1
ATOM 2185 N N . HIS A 1 282 ? -9.661 4.461 0.990 1.00 92.31 282 HIS A N 1
ATOM 2186 C CA . HIS A 1 282 ? -10.474 3.247 1.145 1.00 92.31 282 HIS A CA 1
ATOM 2187 C C . HIS A 1 282 ? -11.976 3.525 1.229 1.00 92.31 282 HIS A C 1
ATOM 2189 O O . HIS A 1 282 ? -12.763 2.580 1.183 1.00 92.31 282 HIS A O 1
ATOM 2195 N N . GLU A 1 283 ? -12.380 4.791 1.346 1.00 90.81 283 GLU A N 1
ATOM 2196 C CA . GLU A 1 283 ? -13.787 5.202 1.317 1.00 90.81 283 GLU A CA 1
ATOM 2197 C C . GLU A 1 283 ? -14.346 5.250 -0.118 1.00 90.81 283 GLU A C 1
ATOM 2199 O O . GLU A 1 283 ? -15.561 5.314 -0.299 1.00 90.81 283 GLU A O 1
ATOM 2204 N N . ASP A 1 284 ? -13.477 5.187 -1.135 1.00 94.75 284 ASP A N 1
ATOM 2205 C CA . ASP A 1 284 ? -13.836 5.170 -2.553 1.00 94.75 284 ASP A CA 1
ATOM 2206 C C . ASP A 1 284 ? -13.291 3.912 -3.251 1.00 94.75 284 ASP A C 1
ATOM 2208 O O . ASP A 1 284 ? -12.100 3.604 -3.202 1.00 94.75 284 ASP A O 1
ATOM 2212 N N . GLU A 1 285 ? -14.168 3.179 -3.940 1.00 91.56 285 GLU A N 1
ATOM 2213 C CA . GLU A 1 285 ? -13.812 1.902 -4.574 1.00 91.56 285 GLU A CA 1
ATOM 2214 C C . GLU A 1 285 ? -12.784 2.053 -5.708 1.00 91.56 285 GLU A C 1
ATOM 2216 O O . GLU A 1 285 ? -11.944 1.171 -5.903 1.00 91.56 285 GLU A O 1
ATOM 2221 N N . ALA A 1 286 ? -12.806 3.161 -6.459 1.00 91.31 286 ALA A N 1
ATOM 2222 C CA . ALA A 1 286 ? -11.874 3.372 -7.565 1.00 91.31 286 ALA A CA 1
ATOM 2223 C C . ALA A 1 286 ? -10.473 3.747 -7.056 1.00 91.31 286 ALA A C 1
ATOM 2225 O O . ALA A 1 286 ? -9.465 3.233 -7.560 1.00 91.31 286 ALA A O 1
ATOM 2226 N N . ALA A 1 287 ? -10.402 4.608 -6.039 1.00 93.44 287 ALA A N 1
ATOM 2227 C CA . ALA A 1 287 ? -9.157 4.954 -5.363 1.00 93.44 287 ALA A CA 1
ATOM 2228 C C . ALA A 1 287 ? -8.537 3.734 -4.672 1.00 93.44 287 ALA A C 1
ATOM 2230 O O . ALA A 1 287 ? -7.362 3.438 -4.898 1.00 93.44 287 ALA A O 1
ATOM 2231 N N . LYS A 1 288 ? -9.332 2.961 -3.928 1.00 90.31 288 LYS A N 1
ATOM 2232 C CA . LYS A 1 288 ? -8.899 1.698 -3.321 1.00 90.31 288 LYS A CA 1
ATOM 2233 C C . LYS A 1 288 ? -8.340 0.722 -4.356 1.00 90.31 288 LYS A C 1
ATOM 2235 O O . LYS A 1 288 ? -7.205 0.277 -4.222 1.00 90.31 288 LYS A O 1
ATOM 2240 N N . ALA A 1 289 ? -9.078 0.448 -5.434 1.00 87.06 289 ALA A N 1
ATOM 2241 C CA . ALA A 1 289 ? -8.615 -0.467 -6.480 1.00 87.06 289 ALA A CA 1
ATOM 2242 C C . ALA A 1 289 ? -7.298 -0.004 -7.133 1.00 87.06 289 ALA A C 1
ATOM 2244 O O . ALA A 1 289 ? -6.452 -0.827 -7.488 1.00 87.06 289 ALA A O 1
ATOM 2245 N N . SER A 1 290 ? -7.107 1.311 -7.273 1.00 89.75 290 SER A N 1
ATOM 2246 C CA . SER A 1 290 ? -5.872 1.886 -7.816 1.00 89.75 290 SER A CA 1
ATOM 2247 C C . SER A 1 290 ? -4.695 1.762 -6.842 1.00 89.75 290 SER A C 1
ATOM 2249 O O . SER A 1 290 ? -3.570 1.495 -7.270 1.00 89.75 290 SER A O 1
ATOM 2251 N N . LEU A 1 291 ? -4.942 1.919 -5.537 1.00 90.69 291 LEU A N 1
ATOM 2252 C CA . LEU A 1 291 ? -3.946 1.691 -4.490 1.00 90.69 291 LEU A CA 1
ATOM 2253 C C . LEU A 1 291 ? -3.525 0.216 -4.429 1.00 90.69 291 LEU A C 1
ATOM 2255 O O . LEU A 1 291 ? -2.327 -0.068 -4.378 1.00 90.69 291 LEU A O 1
ATOM 2259 N N . ASP A 1 292 ? -4.486 -0.706 -4.501 1.00 85.44 292 ASP A N 1
ATOM 2260 C CA . ASP A 1 292 ? -4.244 -2.150 -4.537 1.00 85.44 292 ASP A CA 1
ATOM 2261 C C . ASP A 1 292 ? -3.374 -2.532 -5.741 1.00 85.44 292 ASP A C 1
ATOM 2263 O O . ASP A 1 292 ? -2.352 -3.207 -5.594 1.00 85.44 292 ASP A O 1
ATOM 2267 N N . GLU A 1 293 ? -3.739 -2.051 -6.935 1.00 83.69 293 GLU A N 1
ATOM 2268 C CA . GLU A 1 293 ? -2.972 -2.275 -8.163 1.00 83.69 293 GLU A CA 1
ATOM 2269 C C . GLU A 1 293 ? -1.535 -1.751 -8.027 1.00 83.69 293 GLU A C 1
ATOM 2271 O O . GLU A 1 293 ? -0.576 -2.462 -8.340 1.00 83.69 293 GLU A O 1
ATOM 2276 N N . PHE A 1 294 ? -1.368 -0.529 -7.517 1.00 87.50 294 PHE A N 1
ATOM 2277 C CA . PHE A 1 294 ? -0.051 0.069 -7.316 1.00 87.50 294 PHE A CA 1
ATOM 2278 C C . PHE A 1 294 ? 0.807 -0.730 -6.326 1.00 87.50 294 PHE A C 1
ATOM 2280 O O . PHE A 1 294 ? 1.981 -1.002 -6.593 1.00 87.50 294 PHE A O 1
ATOM 2287 N N . MET A 1 295 ? 0.231 -1.156 -5.204 1.00 85.69 295 MET A N 1
ATOM 2288 C CA . MET A 1 295 ? 0.940 -1.945 -4.197 1.00 85.69 295 MET A CA 1
ATOM 2289 C C . MET A 1 295 ? 1.347 -3.328 -4.710 1.00 85.69 295 MET A C 1
ATOM 2291 O O . MET A 1 295 ? 2.448 -3.779 -4.394 1.00 85.69 295 MET A O 1
ATOM 2295 N N . LEU A 1 296 ? 0.520 -3.976 -5.537 1.00 79.25 296 LEU A N 1
ATOM 2296 C CA . LEU A 1 296 ? 0.872 -5.240 -6.195 1.00 79.25 296 LEU A CA 1
ATOM 2297 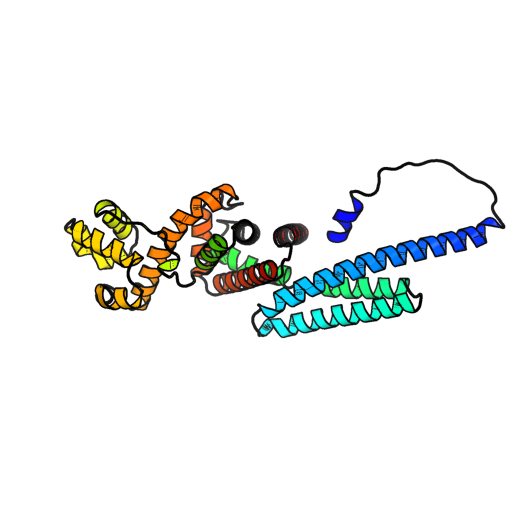C C . LEU A 1 296 ? 2.066 -5.079 -7.141 1.00 79.25 296 LEU A C 1
ATOM 2299 O O . LEU A 1 296 ? 2.961 -5.928 -7.157 1.00 79.25 296 LEU A O 1
ATOM 2303 N N . ILE A 1 297 ? 2.117 -3.976 -7.894 1.00 76.31 297 ILE A N 1
ATOM 2304 C CA . ILE A 1 297 ? 3.266 -3.645 -8.745 1.00 76.31 297 ILE A CA 1
ATOM 2305 C C . ILE A 1 297 ? 4.521 -3.471 -7.885 1.00 76.31 297 ILE A C 1
ATOM 2307 O O . ILE A 1 297 ? 5.547 -4.087 -8.173 1.00 76.31 297 ILE A O 1
ATOM 2311 N N . VAL A 1 298 ? 4.449 -2.673 -6.815 1.00 81.75 298 VAL A N 1
ATOM 2312 C CA . VAL A 1 298 ? 5.582 -2.446 -5.902 1.00 81.75 298 VAL A CA 1
ATOM 2313 C C . VAL A 1 298 ? 6.071 -3.761 -5.291 1.00 81.75 298 VAL A C 1
ATOM 2315 O O . VAL A 1 298 ? 7.272 -4.029 -5.314 1.00 81.75 298 VAL A O 1
ATOM 2318 N N . GLU A 1 299 ? 5.164 -4.608 -4.800 1.00 78.25 299 GLU A N 1
ATOM 2319 C CA . GLU A 1 299 ? 5.508 -5.916 -4.236 1.00 78.25 299 GLU A CA 1
ATOM 2320 C C . GLU A 1 299 ? 6.192 -6.819 -5.269 1.00 78.25 299 GLU A C 1
ATOM 2322 O O . GLU A 1 299 ? 7.226 -7.425 -4.977 1.00 78.25 299 GLU A O 1
ATOM 2327 N N . GLY A 1 300 ? 5.644 -6.889 -6.485 1.00 67.88 300 GLY A N 1
ATOM 2328 C CA . GLY A 1 300 ? 6.215 -7.672 -7.577 1.00 67.88 300 GLY A CA 1
ATOM 2329 C C . GLY A 1 300 ? 7.635 -7.234 -7.925 1.00 67.88 300 GLY A C 1
ATOM 2330 O O . GLY A 1 300 ? 8.533 -8.066 -8.057 1.00 67.88 300 GLY A O 1
ATOM 2331 N N . LEU A 1 301 ? 7.864 -5.921 -7.995 1.00 68.94 301 LEU A N 1
ATOM 2332 C CA . LEU A 1 301 ? 9.187 -5.352 -8.238 1.00 68.94 301 LEU A CA 1
ATOM 2333 C C . LEU A 1 301 ? 10.173 -5.674 -7.104 1.00 68.94 301 LEU A C 1
ATOM 2335 O O . LEU A 1 301 ? 11.311 -6.052 -7.381 1.00 68.94 301 LEU A O 1
ATOM 2339 N N . MET A 1 302 ? 9.748 -5.561 -5.840 1.00 72.69 302 MET A N 1
ATOM 2340 C CA . MET A 1 302 ? 10.587 -5.894 -4.681 1.00 72.69 302 MET A CA 1
ATOM 2341 C C . MET A 1 302 ? 10.971 -7.376 -4.661 1.00 72.69 302 MET A C 1
ATOM 2343 O O . MET A 1 302 ? 12.136 -7.709 -4.446 1.00 72.69 302 MET A O 1
ATOM 2347 N N . ARG A 1 303 ? 10.006 -8.268 -4.914 1.00 68.94 303 ARG A N 1
ATOM 2348 C CA . ARG A 1 303 ? 10.210 -9.725 -4.928 1.00 68.94 303 ARG A CA 1
ATOM 2349 C C . ARG A 1 303 ? 11.236 -10.159 -5.972 1.00 68.94 303 ARG A C 1
ATOM 2351 O O . ARG A 1 303 ? 11.993 -11.093 -5.740 1.00 68.94 303 ARG A O 1
ATOM 2358 N N . GLU A 1 304 ? 11.272 -9.454 -7.094 1.00 63.47 304 GLU A N 1
ATOM 2359 C CA . GLU A 1 304 ? 12.148 -9.732 -8.235 1.00 63.47 304 GLU A CA 1
ATOM 2360 C C . GLU A 1 304 ? 13.456 -8.918 -8.166 1.00 63.47 304 GLU A C 1
ATOM 2362 O O . GLU A 1 304 ? 14.180 -8.796 -9.155 1.00 63.47 304 GLU A O 1
ATOM 2367 N N . GLY A 1 305 ? 13.761 -8.332 -6.999 1.00 59.69 305 GLY A N 1
ATOM 2368 C CA . GLY A 1 305 ? 15.023 -7.644 -6.718 1.00 59.69 305 GLY A CA 1
ATOM 2369 C C . GLY A 1 305 ? 15.226 -6.342 -7.495 1.00 59.69 305 GLY A C 1
ATOM 2370 O O . GLY A 1 305 ? 16.363 -5.902 -7.670 1.00 59.69 305 GLY A O 1
ATOM 2371 N N . GLN A 1 306 ? 14.151 -5.726 -7.992 1.00 67.62 306 GLN A N 1
ATOM 2372 C CA . GLN A 1 306 ? 14.241 -4.526 -8.820 1.00 67.62 306 GLN A CA 1
ATOM 2373 C C . GLN A 1 306 ? 14.479 -3.263 -7.973 1.00 67.62 306 GLN A C 1
ATOM 2375 O O . GLN A 1 306 ? 14.020 -3.179 -6.830 1.00 67.62 306 GLN A O 1
ATOM 2380 N N . PRO A 1 307 ? 15.168 -2.236 -8.512 1.00 67.56 307 PRO A N 1
ATOM 2381 C CA . PRO A 1 307 ? 15.521 -1.026 -7.768 1.00 67.56 307 PRO A CA 1
ATOM 2382 C C . PRO A 1 307 ? 14.328 -0.060 -7.643 1.00 67.56 307 PRO A C 1
ATOM 2384 O O . PRO A 1 307 ? 14.315 1.013 -8.246 1.00 67.56 307 PRO A O 1
ATOM 2387 N N . VAL A 1 308 ? 13.319 -0.429 -6.848 1.00 74.81 308 VAL A N 1
ATOM 2388 C CA . VAL A 1 308 ? 12.029 0.283 -6.749 1.00 74.81 308 VAL A CA 1
ATOM 2389 C C . VAL A 1 308 ? 12.178 1.779 -6.471 1.00 74.81 308 VAL A C 1
ATOM 2391 O O . VAL A 1 308 ? 11.515 2.572 -7.128 1.00 74.81 308 VAL A O 1
ATOM 2394 N N . LEU A 1 309 ? 13.080 2.193 -5.572 1.00 77.00 309 LEU A N 1
ATOM 2395 C CA . LEU A 1 309 ? 13.290 3.619 -5.271 1.00 77.00 309 LEU A CA 1
ATOM 2396 C C . LEU A 1 309 ? 13.709 4.423 -6.512 1.00 77.00 309 LEU A C 1
ATOM 2398 O O . LEU A 1 309 ? 13.174 5.499 -6.756 1.00 77.00 309 LEU A O 1
ATOM 2402 N N . GLN A 1 310 ? 14.608 3.872 -7.333 1.00 73.25 310 GLN A N 1
ATOM 2403 C CA . GLN A 1 310 ? 15.059 4.514 -8.575 1.00 73.25 310 GLN A CA 1
ATOM 2404 C C . GLN A 1 310 ? 13.962 4.514 -9.644 1.00 73.25 310 GLN A C 1
ATOM 2406 O O . GLN A 1 310 ? 13.923 5.400 -10.495 1.00 73.25 310 GLN A O 1
ATOM 2411 N N . ILE A 1 311 ? 13.089 3.501 -9.638 1.00 69.94 311 ILE A N 1
ATOM 2412 C CA . ILE A 1 311 ? 11.920 3.462 -10.520 1.00 69.94 311 ILE A CA 1
ATOM 2413 C C . ILE A 1 311 ? 10.952 4.581 -10.116 1.00 69.94 311 ILE A C 1
ATOM 2415 O O . ILE A 1 311 ? 10.546 5.351 -10.979 1.00 69.94 311 ILE A O 1
ATOM 2419 N N . MET A 1 312 ? 10.635 4.720 -8.824 1.00 81.25 312 MET A N 1
ATOM 2420 C CA . MET A 1 312 ? 9.711 5.745 -8.320 1.00 81.25 312 MET A CA 1
ATOM 2421 C C . MET A 1 312 ? 10.220 7.170 -8.555 1.00 81.25 312 MET A C 1
ATOM 2423 O O . MET A 1 312 ? 9.455 8.011 -9.013 1.00 81.25 312 MET A O 1
ATOM 2427 N N . GLU A 1 313 ? 11.510 7.428 -8.327 1.00 77.00 313 GLU A N 1
ATOM 2428 C CA . GLU A 1 313 ? 12.139 8.726 -8.620 1.00 77.00 313 GLU A CA 1
ATOM 2429 C C . GLU A 1 313 ? 11.976 9.118 -10.099 1.00 77.00 313 GLU A C 1
ATOM 2431 O O . GLU A 1 313 ? 11.673 10.263 -10.426 1.00 77.00 313 GLU A O 1
ATOM 2436 N N . LYS A 1 314 ? 12.117 8.154 -11.014 1.00 69.38 314 LYS A N 1
ATOM 2437 C CA . LYS A 1 314 ? 11.932 8.401 -12.449 1.00 69.38 314 LYS A CA 1
ATOM 2438 C C . LYS A 1 314 ? 10.479 8.636 -12.820 1.00 69.38 314 LYS A C 1
ATOM 2440 O O . LYS A 1 314 ? 10.213 9.511 -13.636 1.00 69.38 314 LYS A O 1
ATOM 2445 N N . VAL A 1 315 ? 9.554 7.871 -12.236 1.00 79.06 315 VAL A N 1
ATOM 2446 C CA . VAL A 1 315 ? 8.122 8.122 -12.434 1.00 79.06 315 VAL A CA 1
ATOM 2447 C C . VAL A 1 315 ? 7.784 9.537 -11.975 1.00 79.06 315 VAL A C 1
ATOM 2449 O O . VAL A 1 315 ? 7.091 10.245 -12.694 1.00 79.06 315 VAL A O 1
ATOM 2452 N N . GLN A 1 316 ? 8.328 9.981 -10.840 1.00 81.44 316 GLN A N 1
ATOM 2453 C CA . GLN A 1 316 ? 8.144 11.350 -10.367 1.00 81.44 316 GLN A CA 1
ATOM 2454 C C . GLN A 1 316 ? 8.583 12.383 -11.412 1.00 81.44 316 GLN A C 1
ATOM 2456 O O . GLN A 1 316 ? 7.786 13.226 -11.812 1.00 81.44 316 GLN A O 1
ATOM 2461 N N . GLN A 1 317 ? 9.821 12.263 -11.901 1.00 78.88 317 GLN A N 1
ATOM 2462 C CA . GLN A 1 317 ? 10.390 13.171 -12.902 1.00 78.88 317 GLN A CA 1
ATOM 2463 C C . GLN A 1 317 ? 9.569 13.197 -14.198 1.00 78.88 317 GLN A C 1
ATOM 2465 O O . GLN A 1 317 ? 9.353 14.261 -14.773 1.00 78.88 317 GLN A O 1
ATOM 2470 N N . GLU A 1 318 ? 9.103 12.036 -14.663 1.00 74.62 318 GLU A N 1
ATOM 2471 C CA . GLU A 1 318 ? 8.285 11.935 -15.873 1.00 74.62 318 GLU A CA 1
ATOM 2472 C C . GLU A 1 318 ? 6.930 12.627 -15.689 1.00 74.62 318 GLU A C 1
ATOM 2474 O O . GLU A 1 318 ? 6.526 13.429 -16.532 1.00 74.62 318 GLU A O 1
ATOM 2479 N N . MET A 1 319 ? 6.258 12.382 -14.564 1.00 78.88 319 MET A N 1
ATOM 2480 C CA . MET A 1 319 ? 4.960 12.988 -14.267 1.00 78.88 319 MET A CA 1
ATOM 2481 C C . MET A 1 319 ? 5.052 14.508 -14.084 1.00 78.88 319 MET A C 1
ATOM 2483 O O . MET A 1 319 ? 4.179 15.229 -14.560 1.00 78.88 319 MET A O 1
ATOM 2487 N N . GLU A 1 320 ? 6.124 15.004 -13.466 1.00 77.44 320 GLU A N 1
ATOM 2488 C CA . GLU A 1 320 ? 6.379 16.443 -13.315 1.00 77.44 320 GLU A CA 1
ATOM 2489 C C . GLU A 1 320 ? 6.736 17.112 -14.656 1.00 77.44 320 GLU A C 1
ATOM 2491 O O . GLU A 1 320 ? 6.337 18.248 -14.906 1.00 77.44 320 GLU A O 1
ATOM 2496 N N . SER A 1 321 ? 7.431 16.408 -15.558 1.00 67.19 321 SER A N 1
ATOM 2497 C CA . SER A 1 321 ? 7.799 16.937 -16.882 1.00 67.19 321 SER A CA 1
ATOM 2498 C C . SER A 1 321 ? 6.624 17.102 -17.851 1.00 67.19 321 SER A C 1
ATOM 2500 O O . SER A 1 321 ? 6.732 17.866 -18.803 1.00 67.19 321 SER A O 1
ATOM 2502 N N . HIS A 1 322 ? 5.511 16.403 -17.612 1.00 54.66 322 HIS A N 1
ATOM 2503 C CA . HIS A 1 322 ? 4.287 16.490 -18.415 1.00 54.66 322 HIS A CA 1
ATOM 2504 C C . HIS A 1 322 ? 3.239 17.458 -17.841 1.00 54.66 322 HIS A C 1
ATOM 2506 O O . HIS A 1 322 ? 2.195 17.653 -18.462 1.00 54.66 322 HIS A O 1
ATOM 2512 N N . ALA A 1 323 ? 3.495 18.037 -16.663 1.00 51.59 323 ALA A N 1
ATOM 2513 C CA . ALA A 1 323 ? 2.628 19.027 -16.023 1.00 51.59 323 ALA A CA 1
ATOM 2514 C C . ALA A 1 323 ? 2.987 20.485 -16.387 1.00 51.59 323 ALA A C 1
ATOM 2516 O O . ALA A 1 323 ? 2.216 21.389 -16.065 1.00 51.59 323 ALA A O 1
ATOM 2517 N N . ASN A 1 324 ? 4.128 20.700 -17.058 1.00 36.66 324 ASN A N 1
ATOM 2518 C CA . ASN A 1 324 ? 4.606 21.986 -17.589 1.00 36.66 324 ASN A CA 1
ATOM 2519 C C . ASN A 1 324 ? 4.562 21.995 -19.120 1.00 36.66 324 ASN A C 1
ATOM 2521 O O . ASN A 1 324 ? 4.414 23.102 -19.685 1.00 36.66 324 ASN A O 1
#

Mean predicted aligned error: 11.72 Å

Foldseek 3Di:
DVVVVVVPPPPDDDDDDDDDDDPDPCVVVVVVVVVVVVLVVLLVVLVVLLVVLVLLLLLLVLLLVLFDPVCNVVSVVLSVLSVVLSVVLVVCVVVSNSVVNNVSSVVSVVSCVVDPLLLVLLVQLQVLLCVQCVVLFRRLQLLLLLLLLLLQDPPLLNVLSLCLLLLNDDWLVNFPPDFDFLVRLLVLQCVDPLSCQLCVVCNVVVVSVVSRVLLRCLNVPGLVVNCVVRVVSGPDPVSSSVVSSVSRSVRSLVVCQVSSVVSPNGRLRHSVSSSVSSVSLVVDPSNSVSSVSNSSSSVSCVVSVHPSSVVSVVSVVVVVVVVD

Secondary structure (DSSP, 8-state):
-HHHHHHHTTS-----------TTTHHHHHHHHHHHHHHHHHHHHHHHHHHHHHHHHHHHHHHHTTS-HHHHHHHHHHHHHHHHHHHHHHHHHHTT-HHHHHHHHHHHHHHHHHT-HHHHHHHHHHHHHHHHHTTSS-HHHHHHHHHHHHHHS-HHHHHHHHHHHTTPPPPGGGS------HHHHHHHHHTSHHHHHHTHHHHHTT-HHHHHHHHHHTTTS-HHHHHHHHGGGSS-HHHHHHHHHHHHHHHHHHHHHHHHHHH--GGG-SHHHHHHHHHHHTTSHHHHHHHHHHHHHHHHHHHTT--HHHHHHHHHHHHHHT--

Sequence (324 aa):
LLSAVVAFYFANRASAQGAEASVALQTKEMQQDLDTARKDKDESDTQKLISKLSKASQVLSAGTRFLPEKYREKYGDIINKVQTGLSTADTLINKKNASGAKDLMEQVFDDFAKNNPVVDAVKRAIPAFEQVLKGSVPALGLLITVATIGVKLGSARYEKWKRRVLFAPITIAQIPPQTFDGITAKILFSSKPLLAAAFQPELQQEDLLTLESAANDFIRIDKDGLWQKYGARFDSEAAFDQCVLQFRQMLMDRELKPYVDSIGVGPAESYQKLMTAIDTLHEDEAAKASLDEFMLIVEGLMREGQPVLQIMEKVQQEMESHAN

pLDDT: mean 77.23, std 20.25, range [24.58, 97.31]

Radius of gyration: 27.98 Å; Cα contacts (8 Å, |Δi|>4): 295; chains: 1; bounding box: 74×38×84 Å

Solvent-accessible surface area (backbone atoms only — not comparable to full-atom values): 18012 Å² total; per-residue (Å²): 114,65,85,58,51,71,63,58,76,79,73,82,86,79,86,89,85,86,86,92,92,67,88,70,74,44,55,58,55,51,48,51,49,48,50,44,52,46,44,54,46,42,42,52,51,30,52,52,47,48,53,50,49,51,53,50,42,51,53,46,58,41,26,41,76,54,46,62,72,93,49,32,60,68,50,47,54,51,46,51,49,43,54,52,44,50,57,48,27,55,52,27,44,76,67,74,32,36,67,64,21,34,56,51,50,50,52,44,45,50,57,44,65,77,62,37,67,68,55,52,45,49,66,58,27,34,63,41,33,40,72,68,44,70,72,74,43,58,38,67,49,49,55,47,34,55,52,47,48,45,71,72,37,56,74,79,54,23,58,53,50,51,31,63,72,63,72,42,90,79,56,57,93,73,47,78,94,78,81,52,51,27,68,57,22,47,55,56,32,65,74,32,72,64,44,32,63,48,42,38,69,42,64,75,69,62,38,34,68,61,35,15,52,50,52,39,39,73,60,70,44,55,72,66,60,44,39,74,76,48,41,90,49,38,98,38,69,67,56,42,52,51,41,54,46,54,56,50,45,54,55,44,45,66,67,45,43,68,58,45,62,74,72,49,48,58,75,35,78,34,67,66,51,40,50,50,53,54,55,53,33,63,78,35,72,66,26,33,52,34,51,50,54,48,50,34,36,52,51,29,31,54,77,68,71,44,67,57,66,66,51,47,55,48,47,50,52,54,58,58,65,73,74,113